Protein AF-A0A4P6D9J7-F1 (afdb_monomer_lite)

Foldseek 3Di:
DDDPVCCVPPVVPPDDDDCVVVVVVVVVVVVVVVVLVVVVVVVVVVVVVVVVVVVVVVVVVVVVVVVVVVVVVVVVVVVVVVVVVVVVVVVVVVVVVVVVVLVVLVVVVVVLCVLVVVLVVVVVCCVPPPDPVVCVVCVVVNVVSVVVSVPPDPPNPPSPPPDDDDDDDDDVVVVVVVVVVPDDDDDPCVCPPVCVVVVVVVVSVVVVVVVVVVVVVPDDDDDDDDDDDDDDDDDDDDDDDDDDDDDDPDDDDDDDDDDDDDDDDDDDDDDDDDDDDD

Organism: Rhodnius prolixus (NCBI:txid13249)

Sequence (278 aa):
MTCRDCQLAAHREHSYEFVDKVIDQTKMDIYDMYKFLTHHQMVLDQAQELISERKSKILMRKQSLIKEINIFSAALIEIINKRSQNLISRLEQMTSNKVQLFDTNSQALRKHLLPFNHTIQFVKNVLHSSSDPSIMFTKDHILSHMKRIHYQKSTIPNVVRNLQLKFTSGDITNLMKELQSFGLISLNDEDSEGTAIENAATNLGKALRMALTKQFSINNSSGTQSPGQAQSQPQRQTAAQQPQQQHHQQLLQQIPQEKGPPVPPAVQTQQSVPVTTV

Radius of gyration: 55.32 Å; chains: 1; bounding box: 128×58×147 Å

Structure (mmCIF, N/CA/C/O backbone):
data_AF-A0A4P6D9J7-F1
#
_entry.id   AF-A0A4P6D9J7-F1
#
loop_
_atom_site.group_PDB
_atom_site.id
_atom_site.type_symbol
_atom_site.label_atom_id
_atom_site.label_alt_id
_atom_site.label_comp_id
_atom_site.label_asym_id
_atom_site.label_entity_id
_atom_site.label_seq_id
_atom_site.pdbx_PDB_ins_code
_atom_site.Cartn_x
_atom_site.Cartn_y
_atom_site.Cartn_z
_atom_site.occupancy
_atom_site.B_iso_or_equiv
_atom_site.auth_seq_id
_atom_site.auth_comp_id
_atom_site.auth_asym_id
_atom_site.auth_atom_id
_atom_site.pdbx_PDB_model_num
ATOM 1 N N . MET A 1 1 ? -44.179 6.324 68.204 1.00 85.69 1 MET A N 1
ATOM 2 C CA . MET A 1 1 ? -43.935 5.985 69.624 1.00 85.69 1 MET A CA 1
ATOM 3 C C . MET A 1 1 ? -44.447 7.121 70.486 1.00 85.69 1 MET A C 1
ATOM 5 O O . MET A 1 1 ? -44.189 8.268 70.151 1.00 85.69 1 MET A O 1
ATOM 9 N N . THR A 1 2 ? -45.187 6.807 71.544 1.00 88.06 2 THR A N 1
ATOM 10 C CA . THR A 1 2 ? -45.896 7.754 72.419 1.00 88.06 2 THR A CA 1
ATOM 11 C C . THR A 1 2 ? -45.744 7.283 73.865 1.00 88.06 2 THR A C 1
ATOM 13 O O . THR A 1 2 ? -45.651 6.079 74.111 1.00 88.06 2 THR A O 1
ATOM 16 N N . CYS A 1 3 ? -45.684 8.203 74.833 1.00 89.62 3 CYS A N 1
ATOM 17 C CA . CYS A 1 3 ? -45.771 7.820 76.244 1.00 89.62 3 CYS A CA 1
ATOM 18 C C . CYS A 1 3 ? -47.233 7.535 76.635 1.00 89.62 3 CYS A C 1
ATOM 20 O O . CYS A 1 3 ? -48.166 7.879 75.901 1.00 89.62 3 CYS A O 1
ATOM 22 N N . ARG A 1 4 ? -47.433 6.934 77.815 1.00 89.12 4 ARG A N 1
ATOM 23 C CA . ARG A 1 4 ? -48.760 6.600 78.359 1.00 89.12 4 ARG A CA 1
ATOM 24 C C . ARG A 1 4 ? -49.714 7.798 78.363 1.00 89.12 4 ARG A C 1
ATOM 26 O O . ARG A 1 4 ? -50.860 7.663 77.944 1.00 89.12 4 ARG A O 1
ATOM 33 N N . ASP A 1 5 ? -49.230 8.961 78.786 1.00 92.19 5 ASP A N 1
ATOM 34 C CA . ASP A 1 5 ? -50.066 10.151 78.961 1.00 92.19 5 ASP A CA 1
ATOM 35 C C . ASP A 1 5 ? -50.471 10.758 77.606 1.00 92.19 5 ASP A C 1
ATOM 37 O O . ASP A 1 5 ? -51.638 11.096 77.402 1.00 92.19 5 ASP A O 1
ATOM 41 N N . CYS A 1 6 ? -49.560 10.769 76.622 1.00 90.19 6 CYS A N 1
ATOM 42 C CA . CYS A 1 6 ? -49.886 11.135 75.239 1.00 90.19 6 CYS A CA 1
ATOM 43 C C . CYS A 1 6 ? -50.923 10.190 74.613 1.00 90.19 6 CYS A C 1
ATOM 45 O O . CYS A 1 6 ? -51.788 10.648 73.865 1.00 90.19 6 CYS A O 1
ATOM 47 N N . GLN A 1 7 ? -50.868 8.889 74.922 1.00 86.06 7 GLN A N 1
ATOM 48 C CA . GLN A 1 7 ? -51.831 7.924 74.387 1.00 86.06 7 GLN A CA 1
ATOM 49 C C . GLN A 1 7 ? -53.251 8.177 74.913 1.00 86.06 7 GLN A C 1
ATOM 51 O O . GLN A 1 7 ? -54.212 8.090 74.152 1.00 86.06 7 GLN A O 1
ATOM 56 N N . LEU A 1 8 ? -53.383 8.539 76.193 1.00 87.31 8 LEU A N 1
ATOM 57 C CA . LEU A 1 8 ? -54.673 8.811 76.834 1.00 87.31 8 LEU A CA 1
ATOM 58 C C . LEU A 1 8 ? -55.263 10.181 76.458 1.00 87.31 8 LEU A C 1
ATOM 60 O O . LEU A 1 8 ? -56.486 10.317 76.426 1.00 87.31 8 LEU A O 1
ATOM 64 N N . ALA A 1 9 ? -54.417 11.176 76.168 1.00 89.38 9 ALA A N 1
ATOM 65 C CA . ALA A 1 9 ? -54.847 12.533 75.828 1.00 89.38 9 ALA A CA 1
ATOM 66 C C . ALA A 1 9 ? -55.088 12.749 74.322 1.00 89.38 9 ALA A C 1
ATOM 68 O O . ALA A 1 9 ? -56.148 13.237 73.941 1.00 89.38 9 ALA A O 1
ATOM 69 N N . ALA A 1 10 ? -54.118 12.399 73.468 1.00 85.44 10 ALA A N 1
ATOM 70 C CA . ALA A 1 10 ? -54.092 12.802 72.054 1.00 85.44 10 ALA A CA 1
ATOM 71 C C . ALA A 1 10 ? -54.346 11.656 71.057 1.00 85.44 10 ALA A C 1
ATOM 73 O O . ALA A 1 10 ? -54.605 11.907 69.882 1.00 85.44 10 ALA A O 1
ATOM 74 N N . HIS A 1 11 ? -54.271 10.398 71.502 1.00 87.69 11 HIS A N 1
ATOM 75 C CA . HIS A 1 11 ? -54.424 9.212 70.644 1.00 87.69 11 HIS A CA 1
ATOM 76 C C . HIS A 1 11 ? -55.460 8.221 71.185 1.00 87.69 11 HIS A C 1
ATOM 78 O O . HIS A 1 11 ? -55.379 7.019 70.935 1.00 87.69 11 HIS A O 1
ATOM 84 N N . ARG A 1 12 ? -56.448 8.736 71.925 1.00 83.38 12 ARG A N 1
ATOM 85 C CA . ARG A 1 12 ? -57.464 7.951 72.637 1.00 83.38 12 ARG A CA 1
ATOM 86 C C . ARG A 1 12 ? -58.322 7.069 71.720 1.00 83.38 12 ARG A C 1
ATOM 88 O O . ARG A 1 12 ? -58.803 6.033 72.164 1.00 83.38 12 ARG A O 1
ATOM 95 N N . GLU A 1 13 ? -58.497 7.479 70.467 1.00 85.69 13 GLU A N 1
ATOM 96 C CA . GLU A 1 13 ? -59.288 6.776 69.445 1.00 85.69 13 GLU A CA 1
ATOM 97 C C . GLU A 1 13 ? -58.415 6.007 68.433 1.00 85.69 13 GLU A C 1
ATOM 99 O O . GLU A 1 13 ? -58.935 5.384 67.512 1.00 85.69 13 GLU A O 1
ATOM 104 N N . HIS A 1 14 ? -57.086 6.021 68.590 1.00 88.69 14 HIS A N 1
ATOM 105 C CA . HIS A 1 14 ? -56.169 5.302 67.703 1.00 88.69 14 HIS A CA 1
ATOM 106 C C . HIS A 1 14 ? -55.860 3.897 68.234 1.00 88.69 14 HIS A C 1
ATOM 108 O O . HIS A 1 14 ? -55.627 3.702 69.429 1.00 88.69 14 HIS A O 1
ATOM 114 N N . SER A 1 15 ? -55.773 2.922 67.325 1.00 82.50 15 SER A N 1
ATOM 115 C CA . SER A 1 15 ? -55.304 1.566 67.625 1.00 82.50 15 SER A CA 1
ATOM 116 C C . SER A 1 15 ? -53.902 1.588 68.243 1.00 82.50 15 SER A C 1
ATOM 118 O O . SER A 1 15 ? -52.996 2.236 67.716 1.00 82.50 15 SER A O 1
ATOM 120 N N . TYR A 1 16 ? -53.719 0.857 69.344 1.00 86.44 16 TYR A N 1
ATOM 121 C CA . TYR A 1 16 ? -52.473 0.797 70.106 1.00 86.44 16 TYR A CA 1
ATOM 122 C C . TYR A 1 16 ? -51.970 -0.642 70.235 1.00 86.44 16 TYR A C 1
ATOM 124 O O . TYR A 1 16 ? -52.735 -1.542 70.582 1.00 86.44 16 TYR A O 1
ATOM 132 N N . GLU A 1 17 ? -50.664 -0.830 70.052 1.00 83.31 17 GLU A N 1
ATOM 133 C CA . GLU A 1 17 ? -49.966 -2.087 70.310 1.00 83.31 17 GLU A CA 1
ATOM 134 C C . GLU A 1 17 ? -48.719 -1.850 71.173 1.00 83.31 17 GLU A C 1
ATOM 136 O O . GLU A 1 17 ? -48.072 -0.802 71.106 1.00 83.31 17 GLU A O 1
ATOM 141 N N . PHE A 1 18 ? -48.378 -2.841 71.999 1.00 84.69 18 PHE A N 1
ATOM 142 C CA . PHE A 1 18 ? -47.167 -2.812 72.818 1.00 84.69 18 PHE A CA 1
ATOM 143 C C . PHE A 1 18 ? -45.920 -2.982 71.950 1.00 84.69 18 PHE A C 1
ATOM 145 O O . PHE A 1 18 ? -45.900 -3.829 71.058 1.00 84.69 18 PHE A O 1
ATOM 152 N N . VAL A 1 19 ? -44.859 -2.233 72.271 1.00 85.62 19 VAL A N 1
ATOM 153 C CA . VAL A 1 19 ? -43.589 -2.243 71.523 1.00 85.62 19 VAL A CA 1
ATOM 154 C C . VAL A 1 19 ? -43.072 -3.660 71.323 1.00 85.62 19 VAL A C 1
ATOM 156 O O . VAL A 1 19 ? -42.779 -4.028 70.195 1.00 85.62 19 VAL A O 1
ATOM 159 N N . ASP A 1 20 ? -4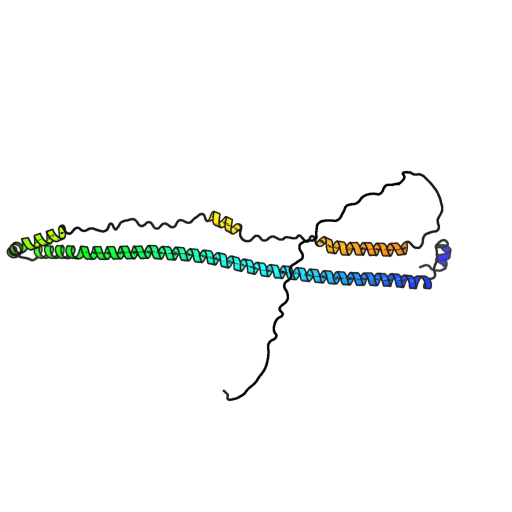3.064 -4.481 72.372 1.00 83.69 20 ASP A N 1
ATOM 160 C CA . ASP A 1 20 ? -42.537 -5.851 72.328 1.00 83.69 20 ASP A CA 1
ATOM 161 C C . ASP A 1 20 ? -43.291 -6.775 71.353 1.00 83.69 20 ASP A C 1
ATOM 163 O O . ASP A 1 20 ? -42.736 -7.771 70.905 1.00 83.69 20 ASP A O 1
ATOM 167 N N . LYS A 1 21 ? -44.535 -6.441 70.977 1.00 81.81 21 LYS A N 1
ATOM 168 C CA . LYS A 1 21 ? -45.303 -7.180 69.958 1.00 81.81 21 LYS A CA 1
ATOM 169 C C . LYS A 1 21 ? -45.010 -6.703 68.534 1.00 81.81 21 LYS A C 1
ATOM 171 O O . LYS A 1 21 ? -45.006 -7.508 67.611 1.00 81.81 21 LYS A O 1
ATOM 176 N N . VAL A 1 22 ? -44.750 -5.407 68.358 1.00 85.62 22 VAL A N 1
ATOM 177 C CA . VAL A 1 22 ? -44.510 -4.781 67.043 1.00 85.62 22 VAL A CA 1
ATOM 178 C C . VAL A 1 22 ? -43.032 -4.846 66.643 1.00 85.62 22 VAL A C 1
ATOM 180 O O . VAL A 1 22 ? -42.705 -4.883 65.457 1.00 85.62 22 VAL A O 1
ATOM 183 N N . ILE A 1 23 ? -42.121 -4.876 67.622 1.00 88.81 23 ILE A N 1
ATOM 184 C CA . ILE A 1 23 ? -40.674 -4.815 67.401 1.00 88.81 23 ILE A CA 1
ATOM 185 C C . ILE A 1 23 ? -40.175 -6.017 66.595 1.00 88.81 23 ILE A C 1
ATOM 187 O O . ILE A 1 23 ? -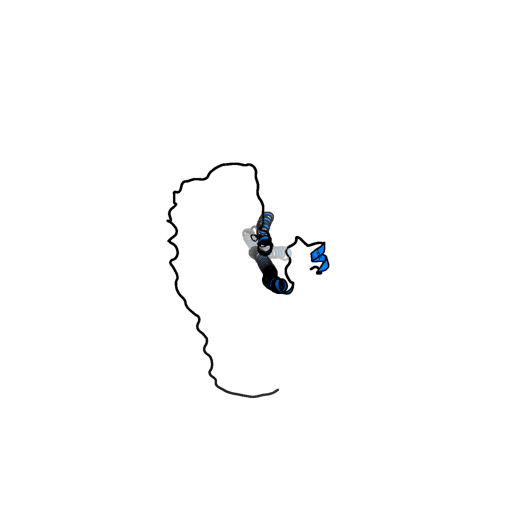39.342 -5.840 65.711 1.00 88.81 23 ILE A O 1
ATOM 191 N N . ASP A 1 24 ? -40.697 -7.218 66.846 1.00 88.62 24 ASP A N 1
ATOM 192 C CA . ASP A 1 24 ? -40.236 -8.428 66.163 1.00 88.62 24 ASP A CA 1
ATOM 193 C C . ASP A 1 24 ? -40.777 -8.524 64.733 1.00 88.62 24 ASP A C 1
ATOM 195 O O . ASP A 1 24 ? -40.010 -8.858 63.831 1.00 88.62 24 ASP A O 1
ATOM 199 N N . GLN A 1 25 ? -42.022 -8.101 64.484 1.00 87.62 25 GLN A N 1
ATOM 200 C CA . GLN A 1 25 ? -42.532 -7.933 63.118 1.00 87.62 25 GLN A CA 1
ATOM 201 C C . GLN A 1 25 ? -41.706 -6.889 62.349 1.00 87.62 25 GLN A C 1
ATOM 203 O O . GLN A 1 25 ? -41.207 -7.171 61.264 1.00 87.62 25 GLN A O 1
ATOM 208 N N . THR A 1 26 ? -41.451 -5.727 62.961 1.00 88.00 26 THR A N 1
ATOM 209 C CA . THR A 1 26 ? -40.660 -4.647 62.343 1.00 88.00 26 THR A CA 1
ATOM 210 C C . THR A 1 26 ? -39.226 -5.096 62.031 1.00 88.00 26 THR A C 1
ATOM 212 O O . THR A 1 26 ? -38.680 -4.747 60.986 1.00 88.00 26 THR A O 1
ATOM 215 N N . LYS A 1 27 ? -38.597 -5.900 62.904 1.00 91.94 27 LYS A N 1
ATOM 216 C CA . LYS A 1 27 ? -37.276 -6.503 62.642 1.00 91.94 27 LYS A CA 1
ATOM 217 C C . LYS A 1 27 ? -37.312 -7.458 61.448 1.00 91.94 27 LYS A C 1
ATOM 219 O O . LYS A 1 27 ? -36.366 -7.443 60.665 1.00 91.94 27 LYS A O 1
ATOM 224 N N . MET A 1 28 ? -38.362 -8.273 61.304 1.00 90.94 28 MET A N 1
ATOM 225 C CA . MET A 1 28 ? -38.517 -9.166 60.147 1.00 90.94 28 MET A CA 1
ATOM 226 C C . MET A 1 28 ? -38.691 -8.369 58.850 1.00 90.94 28 MET A C 1
ATOM 228 O O . MET A 1 28 ? -37.985 -8.641 57.883 1.00 90.94 28 MET A O 1
ATOM 232 N N . ASP A 1 29 ? -39.521 -7.323 58.859 1.00 89.50 29 ASP A N 1
ATOM 233 C CA . ASP A 1 29 ? -39.735 -6.450 57.696 1.00 89.50 29 ASP A CA 1
ATOM 234 C C . ASP A 1 29 ? -38.429 -5.754 57.258 1.00 89.50 29 ASP A C 1
ATOM 236 O O . ASP A 1 29 ? -38.086 -5.726 56.074 1.00 89.50 29 ASP A O 1
ATOM 240 N N . ILE A 1 30 ? -37.642 -5.255 58.222 1.00 92.00 30 ILE A N 1
ATOM 241 C CA . ILE A 1 30 ? -36.304 -4.689 57.974 1.00 92.00 30 ILE A CA 1
ATOM 242 C C . ILE A 1 30 ? -35.344 -5.753 57.422 1.00 92.00 30 ILE A C 1
ATOM 244 O O . ILE A 1 30 ? -34.559 -5.459 56.520 1.00 92.00 30 ILE A O 1
ATOM 248 N N . TYR A 1 31 ? -35.386 -6.982 57.942 1.00 93.25 31 TYR A N 1
ATOM 249 C CA . TYR A 1 31 ? -34.495 -8.066 57.525 1.00 93.25 31 TYR A CA 1
ATOM 250 C C . TYR A 1 31 ? -34.797 -8.574 56.109 1.00 93.25 31 TYR A C 1
ATOM 252 O O . TYR A 1 31 ? -33.871 -8.821 55.333 1.00 93.25 31 TYR A O 1
ATOM 260 N N . ASP A 1 32 ? -36.070 -8.673 55.729 1.00 89.75 32 ASP A N 1
ATOM 261 C CA . ASP A 1 32 ? -36.450 -9.023 54.362 1.00 89.75 32 ASP A CA 1
ATOM 262 C C . ASP A 1 32 ? -36.133 -7.882 53.386 1.00 89.75 32 ASP A C 1
ATOM 264 O O . ASP A 1 32 ? -35.557 -8.132 52.324 1.00 89.75 32 ASP A O 1
ATOM 268 N N . MET A 1 33 ? -36.367 -6.621 53.770 1.00 90.88 33 MET A N 1
ATOM 269 C CA . MET A 1 33 ? -35.932 -5.465 52.977 1.00 90.88 33 MET A CA 1
ATOM 270 C C . MET A 1 33 ? -34.405 -5.430 52.787 1.00 90.88 33 MET A C 1
ATOM 272 O O . MET A 1 33 ? -33.921 -5.149 51.689 1.00 90.88 33 MET A O 1
ATOM 276 N N . TYR A 1 34 ? -33.636 -5.779 53.823 1.00 91.81 34 TYR A N 1
ATOM 277 C CA . TYR A 1 34 ? -32.183 -5.930 53.744 1.00 91.81 34 TYR A CA 1
ATOM 278 C C . TYR A 1 34 ? -31.772 -7.009 52.729 1.00 91.81 34 TYR A C 1
ATOM 280 O O . TYR A 1 34 ? -30.952 -6.724 51.857 1.00 91.81 34 TYR A O 1
ATOM 288 N N . LYS A 1 35 ? -32.390 -8.203 52.750 1.00 92.88 35 LYS A N 1
ATOM 289 C CA . LYS A 1 35 ? -32.125 -9.255 51.744 1.00 92.88 35 LYS A CA 1
ATOM 290 C C . LYS A 1 35 ? -32.387 -8.775 50.316 1.00 92.88 35 LYS A C 1
ATOM 292 O O . LYS A 1 35 ? -31.577 -9.054 49.431 1.00 92.88 35 LYS A O 1
ATOM 297 N N . PHE A 1 36 ? -33.490 -8.056 50.081 1.00 88.75 36 PHE A N 1
ATOM 298 C CA . PHE A 1 36 ? -33.784 -7.498 48.758 1.00 88.75 36 PHE A CA 1
ATOM 299 C C . PHE A 1 36 ? -32.698 -6.512 48.311 1.00 88.75 36 PHE A C 1
ATOM 301 O O . PHE A 1 36 ? -32.231 -6.606 47.176 1.00 88.75 36 PHE A O 1
ATOM 308 N N . LEU A 1 37 ? -32.243 -5.618 49.196 1.00 90.25 37 LEU A N 1
ATOM 309 C CA . LEU A 1 37 ? -31.158 -4.676 48.899 1.00 90.25 37 LEU A CA 1
ATOM 310 C C . LEU A 1 37 ? -29.824 -5.385 48.605 1.00 90.25 37 LEU A C 1
ATOM 312 O O . LEU A 1 37 ? -29.147 -5.018 47.647 1.00 90.25 37 LEU A O 1
ATOM 316 N N . THR A 1 38 ? -29.467 -6.433 49.355 1.00 91.94 38 THR A N 1
ATOM 317 C CA . THR A 1 38 ? -28.258 -7.232 49.086 1.00 91.94 38 THR A CA 1
ATOM 318 C C . THR A 1 38 ? -28.335 -7.959 47.739 1.00 91.94 38 THR A C 1
ATOM 320 O O . THR A 1 38 ? -27.354 -7.986 46.998 1.00 91.94 38 THR A O 1
ATOM 323 N N . HIS A 1 39 ? -29.499 -8.504 47.371 1.00 88.56 39 HIS A N 1
ATOM 324 C CA . HIS A 1 39 ? -29.685 -9.121 46.055 1.00 88.56 39 HIS A CA 1
ATOM 325 C C . HIS A 1 39 ? -29.590 -8.092 44.915 1.00 88.56 39 HIS A C 1
ATOM 327 O O . HIS A 1 39 ? -28.917 -8.339 43.916 1.00 88.56 39 HIS A O 1
ATOM 333 N N . HIS A 1 40 ? -30.195 -6.912 45.089 1.00 86.25 40 HIS A N 1
ATOM 334 C CA . HIS A 1 40 ? -30.054 -5.782 44.166 1.00 86.25 40 HIS A CA 1
ATOM 335 C C . HIS A 1 40 ? -28.590 -5.383 43.951 1.00 86.25 40 HIS A C 1
ATOM 337 O O . HIS A 1 40 ? -28.177 -5.196 42.809 1.00 86.25 40 HIS A O 1
ATOM 343 N N . GLN A 1 41 ? -27.813 -5.266 45.033 1.00 89.44 41 GLN A N 1
ATOM 344 C CA . GLN A 1 41 ? -26.390 -4.941 44.965 1.00 89.44 41 GLN A CA 1
ATOM 345 C C . GLN A 1 41 ? -25.635 -5.967 44.109 1.00 89.44 41 GLN A C 1
ATOM 347 O O . GLN A 1 41 ? -24.959 -5.583 43.162 1.00 89.44 41 GLN A O 1
ATOM 352 N N . MET A 1 42 ? -25.837 -7.265 44.363 1.00 91.19 42 MET A N 1
ATOM 353 C CA . MET A 1 42 ? -25.196 -8.341 43.599 1.00 91.19 42 MET A CA 1
ATOM 354 C C . MET A 1 42 ? -25.503 -8.275 42.091 1.00 91.19 42 MET A C 1
ATOM 356 O O . MET A 1 42 ? -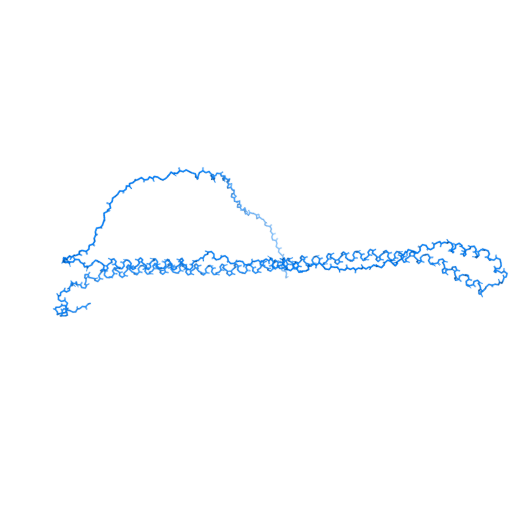24.611 -8.491 41.272 1.00 91.19 42 MET A O 1
ATOM 360 N N . VAL A 1 43 ? -26.745 -7.956 41.707 1.00 87.25 43 VAL A N 1
ATOM 361 C CA . VAL A 1 43 ? -27.133 -7.807 40.290 1.00 87.25 43 VAL A CA 1
ATOM 362 C C . VAL A 1 43 ? -26.490 -6.567 39.655 1.00 87.25 43 VAL A C 1
ATOM 364 O O . VAL A 1 43 ? -26.090 -6.612 38.491 1.00 87.25 43 VAL A O 1
ATOM 367 N N . LEU A 1 44 ? -26.356 -5.466 40.401 1.00 87.25 44 LEU A N 1
ATOM 368 C CA . LEU A 1 44 ? -25.684 -4.252 39.925 1.00 87.25 44 LEU A CA 1
ATOM 369 C C . LEU A 1 44 ? -24.171 -4.458 39.762 1.00 87.25 44 LEU A C 1
ATOM 371 O O . LEU A 1 44 ? -23.621 -4.033 38.747 1.00 87.25 44 LEU A O 1
ATOM 375 N N . ASP A 1 45 ? -23.525 -5.162 40.693 1.00 89.06 45 ASP A N 1
ATOM 376 C CA . ASP A 1 45 ? -22.103 -5.516 40.609 1.00 89.06 45 ASP A CA 1
ATOM 377 C C . ASP A 1 45 ? -21.833 -6.397 39.367 1.00 89.06 45 ASP A C 1
ATOM 379 O O . ASP A 1 45 ? -20.920 -6.119 38.586 1.00 89.06 45 ASP A O 1
ATOM 383 N N . GLN A 1 46 ? -22.691 -7.393 39.103 1.00 87.31 46 GLN A N 1
ATOM 384 C CA . GLN A 1 46 ? -22.631 -8.215 37.882 1.00 87.31 46 GLN A CA 1
ATOM 385 C C . GLN A 1 46 ? -22.853 -7.395 36.600 1.00 87.31 46 GLN A C 1
ATOM 387 O O . GLN A 1 46 ? -22.144 -7.578 35.609 1.00 87.31 46 GLN A O 1
ATOM 392 N N . ALA A 1 47 ? -23.807 -6.459 36.600 1.00 85.12 47 ALA A N 1
ATOM 393 C CA . ALA A 1 47 ? -24.025 -5.567 35.461 1.00 85.12 47 ALA A CA 1
ATOM 394 C C . ALA A 1 47 ? -22.810 -4.653 35.208 1.00 85.12 47 ALA A C 1
ATOM 396 O O . ALA A 1 47 ? -22.440 -4.418 34.055 1.00 85.12 47 ALA A O 1
ATOM 397 N N . GLN A 1 48 ? -22.148 -4.175 36.267 1.00 88.38 48 GLN A N 1
ATOM 398 C CA . GLN A 1 48 ? -20.928 -3.374 36.167 1.00 88.38 48 GLN A CA 1
ATOM 399 C C . GLN A 1 48 ? -19.757 -4.178 35.578 1.00 88.38 48 GLN A C 1
ATOM 401 O O . GLN A 1 48 ? -19.021 -3.654 34.734 1.00 88.38 48 GLN A O 1
ATOM 406 N N . GLU A 1 49 ? -19.606 -5.449 35.961 1.00 91.06 49 GLU A N 1
ATOM 407 C CA . GLU A 1 49 ? -18.619 -6.362 35.374 1.00 91.06 49 GLU A CA 1
ATOM 408 C C . GLU A 1 49 ? -18.867 -6.567 33.869 1.00 91.06 49 GLU A C 1
ATOM 410 O O . GLU A 1 49 ? -17.957 -6.355 33.062 1.00 91.06 49 GLU A O 1
ATOM 415 N N . LEU A 1 50 ? -20.111 -6.857 33.466 1.00 89.94 50 LEU A N 1
ATOM 416 C CA . LEU A 1 50 ? -20.496 -7.020 32.055 1.00 89.94 50 LEU A CA 1
ATOM 417 C C . LEU A 1 50 ? -20.248 -5.752 31.217 1.00 89.94 50 LEU A C 1
ATOM 419 O O . LEU A 1 50 ? -19.771 -5.841 30.083 1.00 89.94 50 LEU A O 1
ATOM 423 N N . ILE A 1 51 ? -20.516 -4.561 31.764 1.00 90.19 51 ILE A N 1
ATOM 424 C CA . ILE A 1 51 ? -20.202 -3.281 31.103 1.00 90.19 51 ILE A CA 1
ATOM 425 C C . ILE A 1 51 ? -18.685 -3.121 30.917 1.00 90.19 51 ILE A C 1
ATOM 427 O O . ILE A 1 51 ? -18.231 -2.700 29.848 1.00 90.19 51 ILE A O 1
ATOM 431 N N . SER A 1 52 ? -17.888 -3.477 31.929 1.00 92.38 52 SER A N 1
ATOM 432 C CA . SER A 1 52 ? -16.422 -3.438 31.859 1.00 92.38 52 SER A CA 1
ATOM 433 C C . SER A 1 52 ? -15.879 -4.406 30.798 1.00 92.38 52 SER A C 1
ATOM 435 O O . SER A 1 52 ? -15.041 -4.030 29.971 1.00 92.38 52 SER A O 1
ATOM 437 N N . GLU A 1 53 ? -16.416 -5.628 30.747 1.00 93.00 53 GLU A N 1
ATOM 438 C CA . GLU A 1 53 ? -16.047 -6.644 29.762 1.00 93.00 53 GLU A CA 1
ATOM 439 C C . GLU A 1 53 ? -16.399 -6.202 28.330 1.00 93.00 53 GLU A C 1
ATOM 441 O O . GLU A 1 53 ? -15.550 -6.253 27.435 1.00 93.00 53 GLU A O 1
ATOM 446 N N . ARG A 1 54 ? -17.615 -5.681 28.106 1.00 91.81 54 ARG A N 1
ATOM 447 C CA . ARG A 1 54 ? -18.043 -5.111 26.814 1.00 91.81 54 ARG A CA 1
ATOM 448 C C . ARG A 1 54 ? -17.149 -3.954 26.375 1.00 91.81 54 ARG A C 1
ATOM 450 O O . ARG A 1 54 ? -16.692 -3.933 25.232 1.00 91.81 54 ARG A O 1
ATOM 457 N N . LYS A 1 55 ? -16.817 -3.033 27.285 1.00 92.50 55 LYS A N 1
ATOM 458 C CA . LYS A 1 55 ? -15.877 -1.932 27.020 1.00 92.50 55 LYS A CA 1
ATOM 459 C C . LYS A 1 55 ? -14.498 -2.453 26.601 1.00 92.50 55 LYS A C 1
ATOM 461 O O . LYS A 1 55 ? -13.919 -1.935 25.646 1.00 92.50 55 LYS A O 1
ATOM 466 N N . SER A 1 56 ? -13.991 -3.491 27.268 1.00 94.62 56 SER A N 1
ATOM 467 C CA . SER A 1 56 ? -12.731 -4.149 26.898 1.00 94.62 56 SER A CA 1
ATOM 468 C C . SER A 1 56 ? -12.807 -4.773 25.497 1.00 94.62 56 SER A C 1
ATOM 470 O O . SER A 1 56 ? -11.971 -4.471 24.642 1.00 94.62 56 SER A O 1
ATOM 472 N N . LYS A 1 57 ? -13.867 -5.542 25.204 1.00 92.50 57 LYS A N 1
ATOM 473 C CA . LYS A 1 57 ? -14.131 -6.141 23.880 1.00 92.50 57 LYS A CA 1
ATOM 474 C C . LYS A 1 57 ? -14.160 -5.090 22.761 1.00 92.50 57 LYS A C 1
ATOM 476 O O . LYS A 1 57 ? -13.519 -5.291 21.730 1.00 92.50 57 LYS A O 1
ATOM 481 N N . ILE A 1 58 ? -14.818 -3.946 22.974 1.00 92.62 58 ILE A N 1
ATOM 482 C CA . ILE A 1 58 ? -14.854 -2.825 22.014 1.00 92.62 58 ILE A CA 1
ATOM 483 C C . ILE A 1 58 ? -13.445 -2.262 21.764 1.00 92.62 58 ILE A C 1
ATOM 485 O O . ILE A 1 58 ? -13.055 -2.057 20.611 1.00 92.62 58 ILE A O 1
ATOM 489 N N . LEU A 1 59 ? -12.646 -2.048 22.816 1.00 94.75 59 LEU A N 1
ATOM 490 C CA . LEU A 1 59 ? -11.272 -1.547 22.684 1.00 94.75 59 LEU A CA 1
ATOM 491 C C . LEU A 1 59 ? -10.355 -2.545 21.956 1.00 94.75 59 LEU A C 1
ATOM 493 O O . LEU A 1 59 ? -9.581 -2.138 21.085 1.00 94.75 59 LEU A O 1
ATOM 497 N N . MET A 1 60 ? -10.482 -3.844 22.239 1.00 94.62 60 MET A N 1
ATOM 498 C CA . MET A 1 60 ? -9.750 -4.895 21.523 1.00 94.62 60 MET A CA 1
ATOM 499 C C . MET A 1 60 ? -10.174 -4.981 20.050 1.00 94.62 60 MET A C 1
ATOM 501 O O . MET A 1 60 ? -9.309 -5.016 19.170 1.00 94.62 60 MET A O 1
ATOM 505 N N . ARG A 1 61 ? -11.483 -4.931 19.743 1.00 94.00 61 ARG A N 1
ATOM 506 C CA . ARG A 1 61 ? -11.974 -4.930 18.352 1.00 94.00 61 ARG A CA 1
ATOM 507 C C . ARG A 1 61 ? -11.492 -3.697 17.592 1.00 94.00 61 ARG A C 1
ATOM 509 O O . ARG A 1 61 ? -11.036 -3.850 16.463 1.00 94.00 61 ARG A O 1
ATOM 516 N N . LYS A 1 62 ? -11.493 -2.511 18.214 1.00 93.25 62 LYS A N 1
ATOM 517 C CA . LYS A 1 62 ? -10.897 -1.286 17.649 1.00 93.25 62 LYS A CA 1
ATOM 518 C C . LYS A 1 62 ? -9.421 -1.488 17.296 1.00 93.25 62 LYS A C 1
ATOM 520 O O . LYS A 1 62 ? -9.005 -1.121 16.201 1.00 93.25 62 LYS A O 1
ATOM 525 N N . GLN A 1 63 ? -8.626 -2.078 18.190 1.00 95.81 63 GLN A N 1
ATOM 526 C CA . GLN A 1 63 ? -7.208 -2.327 17.914 1.00 95.81 63 GLN A CA 1
ATOM 527 C C . GLN A 1 63 ? -7.007 -3.359 16.787 1.00 95.81 63 GLN A C 1
ATOM 529 O O . GLN A 1 63 ? -6.079 -3.211 15.994 1.00 95.81 63 GLN A O 1
ATOM 534 N N . SER A 1 64 ? -7.879 -4.368 16.682 1.00 95.00 64 SER A N 1
ATOM 535 C CA . SER A 1 64 ? -7.891 -5.321 15.561 1.00 95.00 64 SER A CA 1
ATOM 536 C C . SER A 1 64 ? -8.222 -4.628 14.235 1.00 95.00 64 SER A C 1
ATOM 538 O O . SER A 1 64 ? -7.442 -4.725 13.292 1.00 95.00 64 SER A O 1
ATOM 540 N N . LEU A 1 65 ? -9.293 -3.826 14.194 1.00 95.19 65 LEU A N 1
ATOM 541 C CA . LEU A 1 65 ? -9.694 -3.046 13.017 1.00 95.19 65 LEU A CA 1
ATOM 542 C C . LEU A 1 65 ? -8.573 -2.126 12.518 1.00 95.19 65 LEU A C 1
ATOM 544 O O . LEU A 1 65 ? -8.324 -2.059 11.320 1.00 95.19 65 LEU A O 1
ATOM 548 N N . ILE A 1 66 ? -7.839 -1.465 13.419 1.00 94.81 66 ILE A N 1
ATOM 549 C CA . ILE A 1 66 ? -6.679 -0.640 13.043 1.00 94.81 66 ILE A CA 1
ATOM 550 C C . ILE A 1 66 ? -5.589 -1.488 12.360 1.00 94.81 66 ILE A C 1
ATOM 552 O O . ILE A 1 66 ? -4.993 -1.045 11.380 1.00 94.81 66 ILE A O 1
ATOM 556 N N . LYS A 1 67 ? -5.332 -2.717 12.832 1.00 95.88 67 LYS A N 1
ATOM 557 C CA . LYS A 1 67 ? -4.380 -3.638 12.182 1.00 95.88 67 LYS A CA 1
ATOM 558 C C . LYS A 1 67 ? -4.891 -4.106 10.816 1.00 95.88 67 LYS A C 1
ATOM 560 O O . LYS A 1 67 ? -4.126 -4.070 9.859 1.00 95.88 67 LYS A O 1
ATOM 565 N N . GLU A 1 68 ? -6.165 -4.485 10.717 1.00 93.62 68 GLU A N 1
ATOM 566 C CA . GLU A 1 68 ? -6.833 -4.881 9.466 1.00 93.62 68 GLU A CA 1
ATOM 567 C C . GLU A 1 68 ? -6.742 -3.764 8.406 1.00 93.62 68 GLU A C 1
ATOM 569 O O . GLU A 1 68 ? -6.299 -4.014 7.286 1.00 93.62 68 GLU A O 1
ATOM 574 N N . ILE A 1 69 ? -7.050 -2.516 8.780 1.00 93.06 69 ILE A N 1
ATOM 575 C CA . ILE A 1 69 ? -6.949 -1.331 7.909 1.00 93.06 69 ILE A CA 1
ATOM 576 C C . ILE A 1 69 ? -5.499 -1.077 7.468 1.00 93.06 69 ILE A C 1
ATOM 578 O O . ILE A 1 69 ? -5.253 -0.795 6.295 1.00 93.06 69 ILE A O 1
ATOM 582 N N . ASN A 1 70 ? -4.522 -1.208 8.371 1.00 94.94 70 ASN A N 1
ATOM 583 C CA . ASN A 1 70 ? -3.108 -1.022 8.030 1.00 94.94 70 ASN A CA 1
ATOM 584 C C . ASN A 1 70 ? -2.593 -2.097 7.055 1.00 94.94 70 ASN A C 1
ATOM 586 O O . ASN A 1 70 ? -1.871 -1.766 6.116 1.00 94.94 70 ASN A O 1
ATOM 590 N N . ILE A 1 71 ? -2.989 -3.362 7.238 1.00 94.81 71 ILE A N 1
ATOM 591 C CA . ILE A 1 71 ? -2.652 -4.461 6.316 1.00 94.81 71 ILE A CA 1
ATOM 592 C C . ILE A 1 71 ? -3.296 -4.221 4.944 1.00 94.81 71 ILE A C 1
ATOM 594 O O . ILE A 1 71 ? -2.626 -4.347 3.920 1.00 94.81 71 ILE A O 1
ATOM 598 N N . PHE A 1 72 ? -4.568 -3.813 4.916 1.00 91.56 72 PHE A N 1
ATOM 599 C CA . PHE A 1 72 ? -5.277 -3.470 3.683 1.00 91.56 72 PHE A CA 1
ATOM 600 C C . PHE A 1 72 ? -4.599 -2.314 2.924 1.00 91.56 72 PHE A C 1
ATOM 602 O O . PHE A 1 72 ? -4.348 -2.421 1.724 1.00 91.56 72 PHE A O 1
ATOM 609 N N . SER A 1 73 ? -4.220 -1.246 3.632 1.00 91.88 73 SER A N 1
ATOM 610 C CA . SER A 1 73 ? -3.479 -0.109 3.071 1.00 91.88 73 SER A CA 1
ATOM 611 C C . SER A 1 73 ? -2.125 -0.533 2.482 1.00 91.88 73 SER A C 1
ATOM 613 O O . SER A 1 73 ? -1.802 -0.182 1.345 1.00 91.88 73 SER A O 1
ATOM 615 N N . ALA A 1 74 ? -1.360 -1.363 3.201 1.00 93.88 74 ALA A N 1
ATOM 616 C CA . ALA A 1 74 ? -0.089 -1.896 2.712 1.00 93.88 74 ALA A CA 1
ATOM 617 C C . ALA A 1 74 ? -0.260 -2.734 1.429 1.00 93.88 74 ALA A C 1
ATOM 619 O O . ALA A 1 74 ? 0.511 -2.565 0.484 1.00 93.88 74 ALA A O 1
ATOM 620 N N . ALA A 1 75 ? -1.301 -3.572 1.356 1.00 92.56 75 ALA A N 1
ATOM 621 C CA . ALA A 1 75 ? -1.608 -4.369 0.168 1.00 92.56 75 ALA A CA 1
ATOM 622 C C . ALA A 1 75 ? -1.984 -3.499 -1.049 1.00 92.56 75 ALA A C 1
ATOM 624 O O . ALA A 1 75 ? -1.512 -3.756 -2.159 1.00 92.56 75 ALA A O 1
ATOM 625 N N . LEU A 1 76 ? -2.773 -2.432 -0.860 1.00 91.19 76 LEU A N 1
ATOM 626 C CA . LEU A 1 76 ? -3.072 -1.466 -1.928 1.00 91.19 76 LEU A CA 1
ATOM 627 C C . LEU A 1 76 ? -1.795 -0.798 -2.463 1.00 91.19 76 LEU A C 1
ATOM 629 O O . LEU A 1 76 ? -1.601 -0.709 -3.679 1.00 91.19 76 LEU A O 1
ATOM 633 N N . ILE A 1 77 ? -0.901 -0.371 -1.566 1.00 92.69 77 ILE A N 1
ATOM 634 C CA . ILE A 1 77 ? 0.391 0.233 -1.925 1.00 92.69 77 ILE A CA 1
ATOM 635 C C . ILE A 1 77 ? 1.264 -0.766 -2.701 1.00 92.69 77 ILE A C 1
ATOM 637 O O . ILE A 1 77 ? 1.860 -0.396 -3.716 1.00 92.69 77 ILE A O 1
ATOM 641 N N . GLU A 1 78 ? 1.317 -2.035 -2.285 1.00 94.88 78 GLU A N 1
ATOM 642 C CA . GLU A 1 78 ? 2.065 -3.081 -2.993 1.00 94.88 78 GLU A CA 1
ATOM 643 C C . GLU A 1 78 ? 1.547 -3.285 -4.426 1.00 94.88 78 GLU A C 1
ATOM 645 O O . GLU A 1 78 ? 2.340 -3.310 -5.370 1.00 94.88 78 GLU A O 1
ATOM 650 N N . ILE A 1 79 ? 0.225 -3.363 -4.615 1.00 91.19 79 ILE A N 1
ATOM 651 C CA . ILE A 1 79 ? -0.403 -3.531 -5.937 1.00 91.19 79 ILE A CA 1
ATOM 652 C C . ILE A 1 79 ? -0.046 -2.358 -6.865 1.00 91.19 79 ILE A C 1
ATOM 654 O O . ILE A 1 79 ? 0.344 -2.575 -8.019 1.00 91.19 79 ILE A O 1
ATOM 658 N N . ILE A 1 80 ? -0.116 -1.120 -6.362 1.00 91.56 80 ILE A N 1
ATOM 659 C CA . ILE A 1 80 ? 0.248 0.091 -7.114 1.00 91.56 80 ILE A CA 1
ATOM 660 C C . ILE A 1 80 ? 1.741 0.077 -7.479 1.00 91.56 80 ILE A C 1
ATOM 662 O O . ILE A 1 80 ? 2.096 0.281 -8.645 1.00 91.56 80 ILE A O 1
ATOM 666 N N . ASN A 1 81 ? 2.619 -0.237 -6.524 1.00 95.19 81 ASN A N 1
ATOM 667 C CA . ASN A 1 81 ? 4.064 -0.316 -6.749 1.00 95.19 81 ASN A CA 1
ATOM 668 C C . ASN A 1 81 ? 4.426 -1.401 -7.772 1.00 95.19 81 ASN A C 1
ATOM 670 O O . ASN A 1 81 ? 5.190 -1.146 -8.705 1.00 95.19 81 ASN A O 1
ATOM 674 N N . LYS A 1 82 ? 3.821 -2.589 -7.669 1.00 95.12 82 LYS A N 1
ATOM 675 C CA . LYS A 1 82 ? 3.997 -3.695 -8.621 1.00 95.12 82 LYS A CA 1
ATOM 676 C C . LYS A 1 82 ? 3.543 -3.309 -10.029 1.00 95.12 82 LYS A C 1
ATOM 678 O O . LYS A 1 82 ? 4.215 -3.647 -11.006 1.00 95.12 82 LYS A O 1
ATOM 683 N N . ARG A 1 83 ? 2.442 -2.557 -10.153 1.00 93.25 83 ARG A N 1
ATOM 684 C CA . ARG A 1 83 ? 1.984 -2.024 -11.444 1.00 93.25 83 ARG A CA 1
ATOM 685 C C . ARG A 1 83 ? 2.958 -0.991 -12.015 1.00 93.25 83 ARG A C 1
ATOM 687 O O . ARG A 1 83 ? 3.250 -1.061 -13.208 1.00 93.25 83 ARG A O 1
ATOM 694 N N . SER A 1 84 ? 3.482 -0.090 -11.185 1.00 92.81 84 SER A N 1
ATOM 695 C CA . SER A 1 84 ? 4.493 0.900 -11.579 1.00 92.81 84 SER A CA 1
ATOM 696 C C . SER A 1 84 ? 5.762 0.226 -12.122 1.00 92.81 84 SER A C 1
ATOM 698 O O . SER A 1 84 ? 6.149 0.461 -13.267 1.00 92.81 84 SER A O 1
ATOM 700 N N . GLN A 1 85 ? 6.331 -0.723 -11.370 1.00 95.44 85 GLN A N 1
ATOM 701 C CA . GLN A 1 85 ? 7.519 -1.480 -11.783 1.00 95.44 85 GLN A CA 1
ATOM 702 C C . GLN A 1 85 ? 7.296 -2.268 -13.085 1.00 95.44 85 GLN A C 1
ATOM 704 O O . GLN A 1 85 ? 8.161 -2.296 -13.958 1.00 95.44 85 GLN A O 1
ATOM 709 N N . ASN A 1 86 ? 6.109 -2.854 -13.276 1.00 95.06 86 ASN A N 1
ATOM 710 C CA . ASN A 1 86 ? 5.767 -3.545 -14.520 1.00 95.06 86 ASN A CA 1
ATOM 711 C C . ASN A 1 86 ? 5.701 -2.603 -15.740 1.00 95.06 86 ASN A C 1
ATOM 713 O O . ASN A 1 86 ? 6.089 -3.001 -16.839 1.00 95.06 86 ASN A O 1
ATOM 717 N N . LEU A 1 87 ? 5.234 -1.361 -15.563 1.00 93.19 87 LEU A N 1
ATOM 718 C CA . LEU A 1 87 ? 5.225 -0.352 -16.628 1.00 93.19 87 LEU A CA 1
ATOM 719 C C . LEU A 1 87 ? 6.647 0.100 -16.992 1.00 93.19 87 LEU A C 1
ATOM 721 O O . LEU A 1 87 ? 6.953 0.196 -18.181 1.00 93.19 87 LEU A O 1
ATOM 725 N N . ILE A 1 88 ? 7.510 0.313 -15.993 1.00 93.62 88 ILE A N 1
ATOM 726 C CA . ILE A 1 88 ? 8.924 0.676 -16.187 1.00 93.62 88 ILE A CA 1
ATOM 727 C C . ILE A 1 88 ? 9.659 -0.445 -16.929 1.00 93.62 88 ILE A C 1
ATOM 729 O O . ILE A 1 88 ? 10.179 -0.212 -18.017 1.00 93.62 88 ILE A O 1
ATOM 733 N N . SER A 1 89 ? 9.593 -1.682 -16.430 1.00 95.06 89 SER A N 1
ATOM 734 C CA . SER A 1 89 ? 10.242 -2.843 -17.056 1.00 95.06 89 SER A CA 1
ATOM 735 C C . SER A 1 89 ? 9.788 -3.066 -18.509 1.00 95.06 89 SER A C 1
ATOM 737 O O . SER A 1 89 ? 10.596 -3.361 -19.393 1.00 95.06 89 SER A O 1
ATOM 739 N N . ARG A 1 90 ? 8.498 -2.844 -18.810 1.00 91.88 90 ARG A N 1
ATOM 740 C CA . ARG A 1 90 ? 7.983 -2.914 -20.187 1.00 91.88 90 ARG A CA 1
ATOM 741 C C . ARG A 1 90 ? 8.523 -1.787 -21.075 1.00 91.88 90 ARG A C 1
ATOM 743 O O . ARG A 1 90 ? 8.812 -2.035 -22.247 1.00 91.88 90 ARG A O 1
ATOM 750 N N . LEU A 1 91 ? 8.662 -0.570 -20.547 1.00 92.44 91 LEU A N 1
ATOM 751 C CA . LEU A 1 91 ? 9.267 0.556 -21.263 1.00 92.44 91 LEU A CA 1
ATOM 752 C C . LEU A 1 91 ? 10.754 0.302 -21.545 1.00 92.44 91 LEU A C 1
ATOM 754 O O . LEU A 1 91 ? 11.202 0.526 -22.670 1.00 92.44 91 LEU A O 1
ATOM 758 N N . GLU A 1 92 ? 11.500 -0.213 -20.568 1.00 92.94 92 GLU A N 1
ATOM 759 C CA . GLU A 1 92 ? 12.906 -0.604 -20.713 1.00 92.94 92 GLU A CA 1
ATOM 760 C C . GLU A 1 92 ? 13.076 -1.684 -21.784 1.00 92.94 92 GLU A C 1
ATOM 762 O O . GLU A 1 92 ? 13.884 -1.516 -22.695 1.00 92.94 92 GLU A O 1
ATOM 767 N N . GLN A 1 93 ? 12.258 -2.743 -21.755 1.00 91.12 93 GLN A N 1
ATOM 768 C CA . GLN A 1 93 ? 12.273 -3.797 -22.773 1.00 91.12 93 GLN A CA 1
ATOM 769 C C . GLN A 1 93 ? 11.985 -3.239 -24.177 1.00 91.12 93 GLN A C 1
ATOM 771 O O . GLN A 1 93 ? 12.705 -3.536 -25.134 1.00 91.12 93 GLN A O 1
ATOM 776 N N . MET A 1 94 ? 10.947 -2.406 -24.318 1.00 88.19 94 MET A N 1
ATOM 777 C CA . MET A 1 94 ? 10.604 -1.779 -25.598 1.00 88.19 94 MET A CA 1
ATOM 778 C C . MET A 1 94 ? 11.707 -0.842 -26.099 1.00 88.19 94 MET A C 1
ATOM 780 O O . MET A 1 94 ? 11.967 -0.809 -27.301 1.00 88.19 94 MET A O 1
ATOM 784 N N . THR A 1 95 ? 12.366 -0.111 -25.199 1.00 88.44 95 THR A N 1
ATOM 785 C CA . THR A 1 95 ? 13.435 0.836 -25.539 1.00 88.44 95 THR A CA 1
ATOM 786 C C . THR A 1 95 ? 14.724 0.103 -25.902 1.00 88.44 95 THR A C 1
ATOM 788 O O . THR A 1 95 ? 15.277 0.363 -26.965 1.00 88.44 95 THR A O 1
ATOM 791 N N . SER A 1 96 ? 15.150 -0.877 -25.101 1.00 89.50 96 SER A N 1
ATOM 792 C CA . SER A 1 96 ? 16.343 -1.702 -25.339 1.00 89.50 96 SER A CA 1
ATOM 793 C C . SER A 1 96 ? 16.291 -2.400 -26.703 1.00 89.50 96 SER A C 1
ATOM 795 O O . SER A 1 96 ? 17.205 -2.249 -27.514 1.00 89.50 96 SER A O 1
ATOM 797 N N . ASN A 1 97 ? 15.158 -3.029 -27.039 1.00 87.12 97 ASN A N 1
ATOM 798 C CA . ASN A 1 97 ? 14.941 -3.645 -28.354 1.00 87.12 97 ASN A CA 1
ATOM 799 C C . ASN A 1 97 ? 15.056 -2.641 -29.521 1.00 87.12 97 ASN A C 1
ATOM 801 O O . ASN A 1 97 ? 15.434 -3.014 -30.632 1.00 87.12 97 ASN A O 1
ATOM 805 N N . LYS A 1 98 ? 14.707 -1.363 -29.305 1.00 85.94 98 LYS A N 1
ATOM 806 C CA . LYS A 1 98 ? 14.851 -0.309 -30.323 1.00 85.94 98 LYS A CA 1
ATOM 807 C C . LYS A 1 98 ? 16.277 0.223 -30.399 1.00 85.94 98 LYS A C 1
ATOM 809 O O . LYS A 1 98 ? 16.762 0.400 -31.511 1.00 85.94 98 LYS A O 1
ATOM 814 N N . VAL A 1 99 ? 16.954 0.410 -29.267 1.00 87.12 99 VAL A N 1
ATOM 815 C CA . VAL A 1 99 ? 18.374 0.797 -29.210 1.00 87.12 99 VAL A CA 1
ATOM 816 C C . VAL A 1 99 ? 19.234 -0.243 -29.934 1.00 87.12 99 VAL A C 1
ATOM 818 O O . VAL A 1 99 ? 19.915 0.113 -30.888 1.00 87.12 99 VAL A O 1
ATOM 821 N N . GLN A 1 100 ? 19.081 -1.535 -29.624 1.00 88.06 100 GLN A N 1
ATOM 822 C CA . GLN A 1 100 ? 19.801 -2.621 -30.311 1.00 88.06 100 GLN A CA 1
ATOM 823 C C . GLN A 1 100 ? 19.553 -2.649 -31.831 1.00 88.06 100 GLN A C 1
ATOM 825 O O . GLN A 1 100 ? 20.466 -2.919 -32.617 1.00 88.06 100 GLN A O 1
ATOM 830 N N . LEU A 1 101 ? 18.328 -2.340 -32.274 1.00 85.50 101 LEU A N 1
ATOM 831 C CA . LEU A 1 101 ? 18.006 -2.210 -33.697 1.00 85.50 101 LEU A CA 1
ATOM 832 C C . LEU A 1 101 ? 18.705 -0.994 -34.331 1.00 85.50 101 LEU A C 1
ATOM 834 O O . LEU A 1 101 ? 19.223 -1.103 -35.444 1.00 85.50 101 LEU A O 1
ATOM 838 N N . PHE A 1 102 ? 18.748 0.153 -33.646 1.00 84.62 102 PHE A N 1
ATOM 839 C CA . PHE A 1 102 ? 19.490 1.330 -34.105 1.00 84.62 102 PHE A CA 1
ATOM 840 C C . PHE A 1 102 ? 21.003 1.074 -34.158 1.00 84.62 102 PHE A C 1
ATOM 842 O O . PHE A 1 102 ? 21.621 1.415 -35.165 1.00 84.62 102 PHE A O 1
ATOM 849 N N . ASP A 1 103 ? 21.581 0.398 -33.164 1.00 87.44 103 ASP A N 1
ATOM 850 C CA . ASP A 1 103 ? 23.000 0.018 -33.144 1.00 87.44 103 ASP A CA 1
ATOM 851 C C . ASP A 1 103 ? 23.350 -0.940 -34.289 1.00 87.44 103 ASP A C 1
ATOM 853 O O . ASP A 1 103 ? 24.342 -0.744 -34.995 1.00 87.44 103 ASP A O 1
ATOM 857 N N . THR A 1 104 ? 22.494 -1.934 -34.545 1.00 86.94 104 THR A N 1
ATOM 858 C CA . THR A 1 104 ? 22.654 -2.870 -35.670 1.00 86.94 104 THR A CA 1
ATOM 859 C C . THR A 1 104 ? 22.611 -2.135 -37.014 1.00 86.94 104 THR A C 1
ATOM 861 O O . THR A 1 104 ? 23.475 -2.346 -37.870 1.00 86.94 104 THR A O 1
ATOM 864 N N . ASN A 1 105 ? 21.656 -1.214 -37.190 1.00 85.62 105 ASN A N 1
ATOM 865 C CA . ASN A 1 105 ? 21.552 -0.375 -38.388 1.00 85.62 105 ASN A CA 1
ATOM 866 C C . ASN A 1 105 ? 22.760 0.567 -38.543 1.00 85.62 105 ASN A C 1
ATOM 868 O O . ASN A 1 105 ? 23.276 0.726 -39.648 1.00 85.62 105 ASN A O 1
ATOM 872 N N . SER A 1 106 ? 23.249 1.149 -37.445 1.00 85.88 106 SER A N 1
ATOM 873 C CA . SER A 1 106 ? 24.447 1.996 -37.409 1.00 85.88 106 SER A CA 1
ATOM 874 C C . SER A 1 106 ? 25.703 1.211 -37.807 1.00 85.88 106 SER A C 1
ATOM 876 O O . SER A 1 106 ? 26.487 1.655 -38.650 1.00 85.88 106 SER A O 1
ATOM 878 N N . GLN A 1 107 ? 25.862 -0.015 -37.296 1.00 87.56 107 GLN A N 1
ATOM 879 C CA . GLN A 1 107 ? 26.963 -0.900 -37.673 1.00 87.56 107 GLN A CA 1
ATOM 880 C C . GLN A 1 107 ? 26.889 -1.309 -39.156 1.00 87.56 107 GLN A C 1
ATOM 882 O O . GLN A 1 107 ? 27.915 -1.317 -39.841 1.00 87.56 107 GLN A O 1
ATOM 887 N N . ALA A 1 108 ? 25.694 -1.615 -39.671 1.00 85.44 108 ALA A N 1
ATOM 888 C CA . ALA A 1 108 ? 25.480 -1.920 -41.086 1.00 85.44 108 ALA A CA 1
ATOM 889 C C . ALA A 1 108 ? 25.817 -0.718 -41.988 1.00 85.44 108 ALA A C 1
ATOM 891 O O . ALA A 1 108 ? 26.543 -0.869 -42.973 1.00 85.44 108 ALA A O 1
ATOM 892 N N . LEU A 1 109 ? 25.383 0.490 -41.610 1.00 85.12 109 LEU A N 1
ATOM 893 C CA . LEU A 1 109 ? 25.718 1.731 -42.311 1.00 85.12 109 LEU A CA 1
ATOM 894 C C . LEU A 1 109 ? 27.232 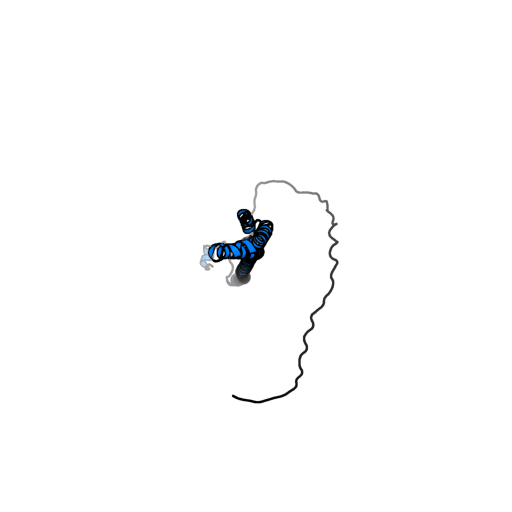1.993 -42.308 1.00 85.12 109 LEU A C 1
ATOM 896 O O . LEU A 1 109 ? 27.802 2.300 -43.353 1.00 85.12 109 LEU A O 1
ATOM 900 N N . ARG A 1 110 ? 27.914 1.800 -41.170 1.00 86.81 110 ARG A N 1
ATOM 901 C CA . ARG A 1 110 ? 29.376 1.951 -41.065 1.00 86.81 110 ARG A CA 1
ATOM 902 C C . ARG A 1 110 ? 30.129 0.958 -41.957 1.00 86.81 110 ARG A C 1
ATOM 904 O O . ARG A 1 110 ? 31.102 1.348 -42.601 1.00 86.81 110 ARG A O 1
ATOM 911 N N . LYS A 1 111 ? 29.667 -0.297 -42.038 1.00 86.38 111 LYS A N 1
ATOM 912 C CA . LYS A 1 111 ? 30.199 -1.310 -42.970 1.00 86.38 111 LYS A CA 1
ATOM 913 C C . LYS A 1 111 ? 30.011 -0.885 -44.432 1.00 86.38 111 LYS A C 1
ATOM 915 O O . LYS A 1 111 ? 30.937 -1.042 -45.221 1.00 86.38 111 LYS A O 1
ATOM 920 N N . HIS A 1 112 ? 28.863 -0.298 -44.780 1.00 84.19 112 HIS A N 1
ATOM 921 C CA . HIS A 1 112 ? 28.605 0.213 -46.131 1.00 84.19 112 HIS A CA 1
ATOM 922 C C . HIS A 1 112 ? 29.426 1.469 -46.473 1.00 84.19 112 HIS A C 1
ATOM 924 O O . HIS A 1 112 ? 29.801 1.660 -47.625 1.00 84.19 112 HIS A O 1
ATOM 930 N N . LEU A 1 113 ? 29.731 2.323 -45.493 1.00 86.94 113 LEU A N 1
ATOM 931 C CA . LEU A 1 113 ? 30.485 3.564 -45.699 1.00 86.94 113 LEU A CA 1
ATOM 932 C C . LEU A 1 113 ? 31.997 3.330 -45.900 1.00 86.94 113 LEU A C 1
ATOM 934 O O . LEU A 1 113 ? 32.661 4.115 -46.579 1.00 86.94 113 LEU A O 1
ATOM 938 N N . LEU A 1 114 ? 32.553 2.249 -45.341 1.00 89.94 114 LEU A N 1
ATOM 939 C CA . LEU A 1 114 ? 33.995 1.974 -45.366 1.00 89.94 114 LEU A CA 1
ATOM 940 C C . LEU A 1 114 ? 34.593 1.883 -46.795 1.00 89.94 114 LEU A C 1
ATOM 942 O O . LEU A 1 114 ? 35.590 2.569 -47.041 1.00 89.94 114 LEU A O 1
ATOM 946 N N . PRO A 1 115 ? 34.007 1.145 -47.768 1.00 88.31 115 PRO A N 1
ATOM 947 C CA . PRO A 1 115 ? 34.515 1.111 -49.144 1.00 88.31 115 PRO A CA 1
ATOM 948 C C . PRO A 1 115 ? 34.448 2.465 -49.860 1.00 88.31 115 PRO A C 1
ATOM 950 O O . PRO A 1 115 ? 35.322 2.765 -50.675 1.00 88.31 115 PRO A O 1
ATOM 953 N N . PHE A 1 116 ? 33.443 3.294 -49.553 1.00 89.12 116 PHE A N 1
ATOM 954 C CA . PHE A 1 116 ? 33.305 4.634 -50.128 1.00 89.12 116 PHE A CA 1
ATOM 955 C C . PHE A 1 116 ? 34.430 5.543 -49.630 1.00 89.12 116 PHE A C 1
ATOM 957 O O . PHE A 1 116 ? 35.149 6.108 -50.450 1.00 89.12 116 PHE A O 1
ATOM 964 N N . ASN A 1 117 ? 34.660 5.601 -48.313 1.00 91.25 117 ASN A N 1
ATOM 965 C CA . ASN A 1 117 ? 35.759 6.377 -47.728 1.00 91.25 117 ASN A CA 1
ATOM 966 C C . ASN A 1 117 ? 37.127 5.953 -48.283 1.00 91.25 117 ASN A C 1
ATOM 968 O O . ASN A 1 117 ? 37.898 6.808 -48.714 1.00 91.25 117 ASN A O 1
ATOM 972 N N . HIS A 1 118 ? 37.405 4.644 -48.343 1.00 92.06 118 HIS A N 1
ATOM 973 C CA . HIS A 1 118 ? 38.654 4.137 -48.917 1.00 92.06 118 HIS A CA 1
ATOM 974 C C . HIS A 1 118 ? 38.805 4.524 -50.395 1.00 92.06 118 HIS A C 1
ATOM 976 O O . HIS A 1 118 ? 39.859 5.006 -50.798 1.00 92.06 118 HIS A O 1
ATOM 982 N N . THR A 1 119 ? 37.751 4.368 -51.205 1.00 91.00 119 THR A N 1
ATOM 983 C CA . THR A 1 119 ? 37.788 4.721 -52.635 1.00 91.00 119 THR A CA 1
ATOM 984 C C . THR A 1 119 ? 38.014 6.221 -52.835 1.00 91.00 119 THR A C 1
ATOM 986 O O . THR A 1 119 ? 38.827 6.603 -53.670 1.00 91.00 119 THR A O 1
ATOM 989 N N . ILE A 1 120 ? 37.355 7.074 -52.045 1.00 91.19 120 ILE A N 1
ATOM 990 C CA . ILE A 1 120 ? 37.518 8.534 -52.098 1.00 91.19 120 ILE A CA 1
ATOM 991 C C . ILE A 1 120 ? 38.944 8.939 -51.702 1.00 91.19 120 ILE A C 1
ATOM 993 O O . ILE A 1 120 ? 39.570 9.724 -52.410 1.00 91.19 120 ILE A O 1
ATOM 997 N N . GLN A 1 121 ? 39.484 8.383 -50.613 1.00 93.56 121 GLN A N 1
ATOM 998 C CA . GLN A 1 121 ? 40.849 8.671 -50.162 1.00 93.56 121 GLN A CA 1
ATOM 999 C C . GLN A 1 121 ? 41.901 8.170 -51.161 1.00 93.56 121 GLN A C 1
ATOM 1001 O O . GLN A 1 121 ? 42.840 8.898 -51.474 1.00 93.56 121 GLN A O 1
ATOM 1006 N N . PHE A 1 122 ? 41.725 6.963 -51.705 1.00 91.00 122 PHE A N 1
ATOM 1007 C CA . PHE A 1 122 ? 42.598 6.400 -52.733 1.00 91.00 122 PHE A CA 1
ATOM 1008 C C . PHE A 1 122 ? 42.615 7.269 -53.998 1.00 91.00 122 PHE A C 1
ATOM 1010 O O . PHE A 1 122 ? 43.685 7.680 -54.437 1.00 91.00 122 PHE A O 1
ATOM 1017 N N . VAL A 1 123 ? 41.442 7.617 -54.540 1.00 91.19 123 VAL A N 1
ATOM 1018 C CA . VAL A 1 123 ? 41.328 8.480 -55.729 1.00 91.19 123 VAL A CA 1
ATOM 1019 C C . VAL A 1 123 ? 41.922 9.861 -55.458 1.00 91.19 123 VAL A C 1
ATOM 1021 O O . VAL A 1 123 ? 42.670 10.367 -56.290 1.00 91.19 123 VAL A O 1
ATOM 1024 N N . LYS A 1 124 ? 41.668 10.449 -54.279 1.00 92.69 124 LYS A N 1
ATOM 1025 C CA . LYS A 1 1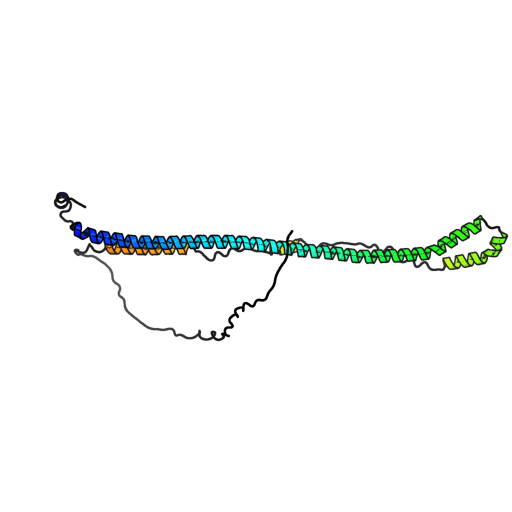24 ? 42.290 11.718 -53.882 1.00 92.69 124 LYS A CA 1
ATOM 1026 C C . LYS A 1 124 ? 43.816 11.613 -53.903 1.00 92.69 124 LYS A C 1
ATOM 1028 O O . LYS A 1 124 ? 44.450 12.471 -54.504 1.00 92.69 124 LYS A O 1
ATOM 1033 N N . ASN A 1 125 ? 44.394 10.571 -53.309 1.00 90.44 125 ASN A N 1
ATOM 1034 C CA . ASN A 1 125 ? 45.845 10.384 -53.281 1.00 90.44 125 ASN A CA 1
ATOM 1035 C C . ASN A 1 125 ? 46.422 10.207 -54.694 1.00 90.44 125 ASN A C 1
ATOM 1037 O O . ASN A 1 125 ? 47.347 10.929 -55.052 1.00 90.44 125 ASN A O 1
ATOM 1041 N N . VAL A 1 126 ? 45.836 9.334 -55.526 1.00 90.75 126 VAL A N 1
ATOM 1042 C CA . VAL A 1 126 ? 46.261 9.140 -56.928 1.00 90.75 126 VAL A CA 1
ATOM 1043 C C . VAL A 1 126 ? 46.283 10.472 -57.686 1.00 90.75 126 VAL A C 1
ATOM 1045 O O . VAL A 1 126 ? 47.289 10.792 -58.314 1.00 90.75 126 VAL A O 1
ATOM 1048 N N . LEU A 1 127 ? 45.229 11.286 -57.565 1.00 88.38 127 LEU A N 1
ATOM 1049 C CA . LEU A 1 127 ? 45.135 12.591 -58.231 1.00 88.38 127 LEU A CA 1
ATOM 1050 C C . LEU A 1 127 ? 46.143 13.644 -57.728 1.00 88.38 127 LEU A C 1
ATOM 1052 O O . LEU A 1 127 ? 46.350 14.630 -58.424 1.00 88.38 127 LEU A O 1
ATOM 1056 N N . HIS A 1 128 ? 46.741 13.475 -56.542 1.00 89.62 128 HIS A N 1
ATOM 1057 C CA . HIS A 1 128 ? 47.701 14.438 -55.976 1.00 89.62 128 HIS A CA 1
ATOM 1058 C C . HIS A 1 128 ? 49.165 13.975 -56.056 1.00 89.62 128 HIS A C 1
ATOM 1060 O O . HIS A 1 128 ? 50.053 14.822 -56.016 1.00 89.62 128 HIS A O 1
ATOM 1066 N N . SER A 1 129 ? 49.440 12.665 -56.109 1.00 87.06 129 SER A N 1
ATOM 1067 C CA . SER A 1 129 ? 50.801 12.128 -55.935 1.00 87.06 129 SER A CA 1
ATOM 1068 C C . SER A 1 129 ? 51.286 11.172 -57.027 1.00 87.06 129 SER A C 1
ATOM 1070 O O . SER A 1 129 ? 52.377 10.623 -56.884 1.00 87.06 129 SER A O 1
ATOM 1072 N N . SER A 1 130 ? 50.502 10.910 -58.078 1.00 87.44 130 SER A N 1
ATOM 1073 C CA . SER A 1 130 ? 50.929 10.048 -59.192 1.00 87.44 130 SER A CA 1
ATOM 1074 C C . SER A 1 130 ? 51.205 10.849 -60.464 1.00 87.44 130 SER A C 1
ATOM 1076 O O . SER A 1 130 ? 50.650 11.926 -60.659 1.00 87.44 130 SER A O 1
ATOM 1078 N N . SER A 1 131 ? 52.100 10.340 -61.311 1.00 87.62 131 SER A N 1
ATOM 1079 C CA . SER A 1 131 ? 52.478 10.976 -62.574 1.00 87.62 131 SER A CA 1
ATOM 1080 C C . SER A 1 131 ? 51.504 10.623 -63.702 1.00 87.62 131 SER A C 1
ATOM 1082 O O . SER A 1 131 ? 50.941 9.524 -63.734 1.00 87.62 131 SER A O 1
ATOM 1084 N N . ASP A 1 132 ? 51.344 11.530 -64.668 1.00 87.06 132 ASP A N 1
ATOM 1085 C CA . ASP A 1 132 ? 50.370 11.395 -65.762 1.00 87.06 132 ASP A CA 1
ATOM 1086 C C . ASP A 1 132 ? 50.418 10.044 -66.512 1.00 87.06 132 ASP A C 1
ATOM 1088 O O . ASP A 1 132 ? 49.350 9.472 -66.755 1.00 87.06 132 ASP A O 1
ATOM 1092 N N . PRO A 1 133 ? 51.593 9.447 -66.827 1.00 87.75 133 PRO A N 1
ATOM 1093 C CA . PRO A 1 133 ? 51.643 8.132 -67.473 1.00 87.75 133 PRO A CA 1
ATOM 1094 C C . PRO A 1 133 ? 51.073 7.010 -66.590 1.00 87.75 133 PRO A C 1
ATOM 1096 O O . PRO A 1 133 ? 50.399 6.107 -67.087 1.00 87.75 133 PRO A O 1
ATOM 1099 N N . SER A 1 134 ? 51.298 7.076 -65.273 1.00 85.31 134 SER A N 1
ATOM 1100 C CA . SER A 1 134 ? 50.774 6.110 -64.300 1.00 85.31 134 SER A CA 1
ATOM 1101 C C . SER A 1 134 ? 49.259 6.239 -64.120 1.00 85.31 134 SER A C 1
ATOM 1103 O O . SER A 1 134 ? 48.567 5.226 -63.978 1.00 85.31 134 SER A O 1
ATOM 1105 N N . ILE A 1 135 ? 48.728 7.466 -64.185 1.00 89.31 135 ILE A N 1
ATOM 1106 C CA . ILE A 1 135 ? 47.281 7.719 -64.201 1.00 89.31 135 ILE A CA 1
ATOM 1107 C C . ILE A 1 135 ? 46.664 7.115 -65.463 1.00 89.31 135 ILE A C 1
ATOM 1109 O O . ILE A 1 135 ? 45.687 6.377 -65.365 1.00 89.31 135 ILE A O 1
ATOM 1113 N N . MET A 1 136 ? 47.246 7.360 -66.642 1.00 88.31 136 MET A N 1
ATOM 1114 C CA . MET A 1 136 ? 46.707 6.835 -67.903 1.00 88.31 136 MET A CA 1
ATOM 1115 C C . MET A 1 136 ? 46.709 5.303 -67.955 1.00 88.31 136 MET A C 1
ATOM 1117 O O . MET A 1 136 ? 45.728 4.722 -68.413 1.00 88.31 136 MET A O 1
ATOM 1121 N N . PHE A 1 137 ? 47.740 4.644 -67.414 1.00 89.81 137 PHE A N 1
ATOM 1122 C CA . PHE A 1 137 ? 47.792 3.180 -67.319 1.00 89.81 137 PHE A CA 1
ATOM 1123 C C . PHE A 1 137 ? 46.733 2.588 -66.367 1.00 89.81 137 PHE A C 1
ATOM 1125 O O . PHE A 1 137 ? 46.199 1.511 -66.620 1.00 89.81 137 PHE A O 1
ATOM 1132 N N . THR A 1 138 ? 46.400 3.279 -65.270 1.00 89.19 138 THR A N 1
ATOM 1133 C CA . THR A 1 138 ? 45.477 2.761 -64.235 1.00 89.19 138 THR A CA 1
ATOM 1134 C C . THR A 1 138 ? 44.032 3.262 -64.362 1.00 89.19 138 THR A C 1
ATOM 1136 O O . THR A 1 138 ? 43.127 2.696 -63.740 1.00 89.19 138 THR A O 1
ATOM 1139 N N . LYS A 1 139 ? 43.791 4.282 -65.194 1.00 90.19 139 LYS A N 1
ATOM 1140 C CA . LYS A 1 139 ? 42.512 4.982 -65.402 1.00 90.19 139 LYS A CA 1
ATOM 1141 C C . LYS A 1 139 ? 41.297 4.058 -65.476 1.00 90.19 139 LYS A C 1
ATOM 1143 O O . LYS A 1 139 ? 40.338 4.263 -64.731 1.00 90.19 139 LYS A O 1
ATOM 1148 N N . ASP A 1 140 ? 41.313 3.054 -66.348 1.00 91.62 140 ASP A N 1
ATOM 1149 C CA . ASP A 1 140 ? 40.124 2.231 -66.597 1.00 91.62 140 ASP A CA 1
ATOM 1150 C C . ASP A 1 140 ? 39.804 1.298 -65.421 1.00 91.62 140 ASP A C 1
ATOM 1152 O O . ASP A 1 140 ? 38.631 1.101 -65.091 1.00 91.62 140 ASP A O 1
ATOM 1156 N N . HIS A 1 141 ? 40.824 0.825 -64.695 1.00 90.06 141 HIS A N 1
ATOM 1157 C CA . HIS A 1 141 ? 40.635 0.105 -63.434 1.00 90.06 141 HIS A CA 1
ATOM 1158 C C . HIS A 1 141 ? 40.026 1.007 -62.352 1.00 90.06 141 HIS A C 1
ATOM 1160 O O . HIS A 1 141 ? 39.079 0.594 -61.678 1.00 90.06 141 HIS A O 1
ATOM 1166 N N . ILE A 1 142 ? 40.511 2.247 -62.212 1.00 91.19 142 ILE A N 1
ATOM 1167 C CA . ILE A 1 142 ? 39.987 3.211 -61.231 1.00 91.19 142 ILE A CA 1
ATOM 1168 C C . ILE A 1 142 ? 38.536 3.581 -61.564 1.00 91.19 142 ILE A C 1
ATOM 1170 O O . ILE A 1 142 ? 37.665 3.497 -60.697 1.00 91.19 142 ILE A O 1
ATOM 1174 N N . LEU A 1 143 ? 38.241 3.921 -62.822 1.00 91.75 143 LEU A N 1
ATOM 1175 C CA . LEU A 1 143 ? 36.892 4.275 -63.268 1.00 91.75 143 LEU A CA 1
ATOM 1176 C C . LEU A 1 143 ? 35.917 3.098 -63.156 1.00 91.75 143 LEU A C 1
ATOM 1178 O O . LEU A 1 143 ? 34.779 3.296 -62.731 1.00 91.75 143 LEU A O 1
ATOM 1182 N N . SER A 1 144 ? 36.344 1.877 -63.491 1.00 90.56 144 SER A N 1
ATOM 1183 C CA . SER A 1 144 ? 35.540 0.663 -63.297 1.00 90.56 144 SER A CA 1
ATOM 1184 C C . SER A 1 144 ? 35.248 0.420 -61.811 1.00 90.56 144 SER A C 1
ATOM 1186 O O . SER A 1 144 ? 34.096 0.204 -61.428 1.00 90.56 144 SER A O 1
ATOM 1188 N N . HIS A 1 145 ? 36.256 0.569 -60.943 1.00 89.56 145 HIS A N 1
ATOM 1189 C CA . HIS A 1 145 ? 36.088 0.444 -59.497 1.00 89.56 145 HIS A CA 1
ATOM 1190 C C . HIS A 1 145 ? 35.132 1.501 -58.923 1.00 89.56 145 HIS A C 1
ATOM 1192 O O . HIS A 1 145 ? 34.220 1.159 -58.168 1.00 89.56 145 HIS A O 1
ATOM 1198 N N . MET A 1 146 ? 35.287 2.773 -59.306 1.00 89.50 146 MET A N 1
ATOM 1199 C CA . MET A 1 146 ? 34.394 3.856 -58.881 1.00 89.50 146 MET A CA 1
ATOM 1200 C C . MET A 1 146 ? 32.959 3.636 -59.366 1.00 89.50 146 MET A C 1
ATOM 1202 O O . MET A 1 146 ? 32.034 3.770 -58.570 1.00 89.50 146 MET A O 1
ATOM 1206 N N . LYS A 1 147 ? 32.758 3.235 -60.630 1.00 89.25 147 LYS A N 1
ATOM 1207 C CA . LYS A 1 147 ? 31.432 2.885 -61.166 1.00 89.25 147 LYS A CA 1
ATOM 1208 C C . LYS A 1 147 ? 30.801 1.736 -60.378 1.00 89.25 147 LYS A C 1
ATOM 1210 O O . LYS A 1 147 ? 29.641 1.837 -59.992 1.00 89.25 147 LYS A O 1
ATOM 1215 N N . ARG A 1 148 ? 31.561 0.680 -60.070 1.00 88.38 148 ARG A N 1
ATOM 1216 C CA . ARG A 1 148 ? 31.093 -0.460 -59.262 1.00 88.38 148 ARG A CA 1
ATOM 1217 C C . ARG A 1 148 ? 30.603 -0.027 -57.875 1.00 88.38 148 ARG A C 1
ATOM 1219 O O . ARG A 1 148 ? 29.522 -0.441 -57.474 1.00 88.38 148 ARG A O 1
ATOM 1226 N N . ILE A 1 149 ? 31.357 0.826 -57.178 1.00 87.69 149 ILE A N 1
ATOM 1227 C CA . ILE A 1 149 ? 30.963 1.372 -55.866 1.00 87.69 149 ILE A CA 1
ATOM 1228 C C . ILE A 1 149 ? 29.772 2.341 -55.992 1.00 87.69 149 ILE A C 1
ATOM 1230 O O . ILE A 1 149 ? 28.867 2.303 -55.169 1.00 87.69 149 ILE A O 1
ATOM 1234 N N . HIS A 1 150 ? 29.713 3.157 -57.047 1.00 82.56 150 HIS A N 1
ATOM 1235 C CA . HIS A 1 150 ? 28.601 4.079 -57.308 1.00 82.56 150 HIS A CA 1
ATOM 1236 C C . HIS A 1 150 ? 27.272 3.356 -57.600 1.00 82.56 150 HIS A C 1
ATOM 1238 O O . HIS A 1 150 ? 26.220 3.772 -57.120 1.00 82.56 150 HIS A O 1
ATOM 1244 N N . TYR A 1 151 ? 27.301 2.265 -58.372 1.00 81.12 151 TYR A N 1
ATOM 1245 C CA . TYR A 1 151 ? 26.111 1.458 -58.675 1.00 81.12 151 TYR A CA 1
ATOM 1246 C C . TYR A 1 151 ? 25.766 0.432 -57.586 1.00 81.12 151 TYR A C 1
ATOM 1248 O O . TYR A 1 151 ? 24.683 -0.159 -57.625 1.00 81.12 151 TYR A O 1
ATOM 1256 N N . GLN A 1 152 ? 26.635 0.238 -56.589 1.00 78.44 152 GLN A N 1
ATOM 1257 C CA . GLN A 1 152 ? 26.306 -0.507 -55.381 1.00 78.44 152 GLN A CA 1
ATOM 1258 C C . GLN A 1 152 ? 25.269 0.293 -54.581 1.00 78.44 152 GLN A C 1
ATOM 1260 O O . GLN A 1 152 ? 25.605 1.212 -53.836 1.00 78.44 152 GLN A O 1
ATOM 1265 N N . LYS A 1 153 ? 23.987 -0.044 -54.776 1.00 60.59 153 LYS A N 1
ATOM 1266 C CA . LYS A 1 153 ? 22.854 0.643 -54.145 1.00 60.59 153 LYS A CA 1
ATOM 1267 C C . LYS A 1 153 ? 23.027 0.700 -52.628 1.00 60.59 153 LYS A C 1
ATOM 1269 O O . LYS A 1 153 ? 22.787 -0.287 -51.936 1.00 60.59 153 LYS A O 1
ATOM 1274 N N . SER A 1 154 ? 23.308 1.897 -52.123 1.00 62.25 154 SER A N 1
ATOM 1275 C CA . SER A 1 154 ? 23.094 2.263 -50.728 1.00 62.25 154 SER A CA 1
ATOM 1276 C C . SER A 1 154 ? 21.594 2.206 -50.421 1.00 62.25 154 SER A C 1
ATOM 1278 O O . SER A 1 154 ? 20.913 3.231 -50.426 1.00 62.25 154 SER A O 1
ATOM 1280 N N . THR A 1 155 ? 21.049 1.020 -50.138 1.00 55.97 155 THR A N 1
ATOM 1281 C CA . THR A 1 155 ? 19.776 0.897 -49.416 1.00 55.97 155 THR A CA 1
ATOM 1282 C C . THR A 1 155 ? 20.012 1.352 -47.984 1.00 55.97 155 THR A C 1
ATOM 1284 O O . THR A 1 155 ? 20.165 0.535 -47.079 1.00 55.97 155 THR A O 1
ATOM 1287 N N . ILE A 1 156 ? 20.094 2.672 -47.799 1.00 60.06 156 ILE A N 1
ATOM 1288 C CA . ILE A 1 156 ? 20.110 3.320 -46.493 1.00 60.06 156 ILE A CA 1
ATOM 1289 C C . ILE A 1 156 ? 18.796 2.905 -45.819 1.00 60.06 156 ILE A C 1
ATOM 1291 O O . ILE A 1 156 ? 17.730 3.284 -46.318 1.00 60.06 156 ILE A O 1
ATOM 1295 N N . PRO A 1 157 ? 18.822 2.105 -44.735 1.00 57.38 157 PRO A N 1
ATOM 1296 C CA . PRO A 1 157 ? 17.606 1.798 -43.998 1.00 57.38 157 PRO A CA 1
ATOM 1297 C C . PRO A 1 157 ? 17.015 3.130 -43.543 1.00 57.38 157 PRO A C 1
ATOM 1299 O O . PRO A 1 157 ? 17.757 3.979 -43.057 1.00 57.38 157 PRO A O 1
ATOM 1302 N N . ASN A 1 158 ? 15.716 3.358 -43.734 1.00 57.34 158 ASN A N 1
ATOM 1303 C CA . ASN A 1 158 ? 15.109 4.650 -43.409 1.00 57.34 158 ASN A CA 1
ATOM 1304 C C . ASN A 1 158 ? 15.101 4.860 -41.879 1.00 57.34 158 ASN A C 1
ATOM 1306 O O . ASN A 1 158 ? 14.169 4.442 -41.191 1.00 57.34 158 ASN A O 1
ATOM 1310 N N . VAL A 1 159 ? 16.183 5.451 -41.353 1.00 56.47 159 VAL A N 1
ATOM 1311 C CA . VAL A 1 159 ? 16.473 5.544 -39.910 1.00 56.47 159 VAL A CA 1
ATOM 1312 C C . VAL A 1 159 ? 15.520 6.513 -39.200 1.00 56.47 159 VAL A C 1
ATOM 1314 O O . VAL A 1 159 ? 15.267 6.371 -38.007 1.00 56.47 159 VAL A O 1
ATOM 1317 N N . VAL A 1 160 ? 14.943 7.478 -39.924 1.00 53.31 160 VAL A N 1
ATOM 1318 C CA . VAL A 1 160 ? 14.188 8.604 -39.350 1.00 53.31 160 VAL A CA 1
ATOM 1319 C C . VAL A 1 160 ? 12.685 8.307 -39.288 1.00 53.31 160 VAL A C 1
ATOM 1321 O O . VAL A 1 160 ? 11.844 9.084 -39.737 1.00 53.31 160 VAL A O 1
ATOM 1324 N N . ARG A 1 161 ? 12.313 7.168 -38.692 1.00 60.66 161 ARG A N 1
ATOM 1325 C CA . ARG A 1 161 ? 10.938 6.983 -38.206 1.00 60.66 161 ARG A CA 1
ATOM 1326 C C . ARG A 1 161 ? 10.863 7.547 -36.789 1.00 60.66 161 ARG A C 1
ATOM 1328 O O . ARG A 1 161 ? 11.293 6.882 -35.852 1.00 60.66 161 ARG A O 1
ATOM 1335 N N . ASN A 1 162 ? 10.320 8.759 -36.655 1.00 57.66 162 ASN A N 1
ATOM 1336 C CA . ASN A 1 162 ? 10.166 9.471 -35.381 1.00 57.66 162 ASN A CA 1
ATOM 1337 C C . ASN A 1 162 ? 9.506 8.580 -34.312 1.00 57.66 162 ASN A C 1
ATOM 1339 O O . ASN A 1 162 ? 8.294 8.362 -34.331 1.00 57.66 162 ASN A O 1
ATOM 1343 N N . LEU A 1 163 ? 10.308 8.054 -33.382 1.00 67.88 163 LEU A N 1
ATOM 1344 C CA . LEU A 1 163 ? 9.839 7.174 -32.314 1.00 67.88 163 LEU A CA 1
ATOM 1345 C C . LEU A 1 163 ? 9.277 8.021 -31.165 1.00 67.88 163 LEU A C 1
ATOM 1347 O O . LEU A 1 163 ? 9.974 8.324 -30.201 1.00 67.88 163 LEU A O 1
ATOM 1351 N N . GLN A 1 164 ? 8.009 8.412 -31.270 1.00 72.56 164 GLN A N 1
ATOM 1352 C CA . GLN A 1 164 ? 7.314 9.103 -30.185 1.00 72.56 164 GLN A CA 1
ATOM 1353 C C . GLN A 1 164 ? 6.892 8.106 -29.098 1.00 72.56 164 GLN A C 1
ATOM 1355 O O . GLN A 1 164 ? 5.886 7.408 -29.222 1.00 72.56 164 GLN A O 1
ATOM 1360 N N . LEU A 1 165 ? 7.668 8.046 -28.014 1.00 79.38 165 LEU A N 1
ATOM 1361 C CA . LEU A 1 165 ? 7.273 7.371 -26.780 1.00 79.38 165 LEU A CA 1
ATOM 1362 C C . LEU A 1 165 ? 6.312 8.284 -26.007 1.00 79.38 165 LEU A C 1
ATOM 1364 O O . LEU A 1 165 ? 6.719 9.326 -25.499 1.00 79.38 165 LEU A O 1
ATOM 1368 N N . LYS A 1 166 ? 5.035 7.900 -25.920 1.00 83.31 166 LYS A N 1
ATOM 1369 C CA . LYS A 1 166 ? 4.014 8.620 -25.148 1.00 83.31 166 LYS A CA 1
ATOM 1370 C C . LYS A 1 166 ? 3.469 7.734 -24.032 1.00 83.31 166 LYS A C 1
ATOM 1372 O O . LYS A 1 166 ? 2.869 6.696 -24.302 1.00 83.31 166 LYS A O 1
ATOM 1377 N N . PHE A 1 167 ? 3.620 8.184 -22.790 1.00 85.38 167 PHE A N 1
ATOM 1378 C CA . PHE A 1 167 ? 2.811 7.694 -21.680 1.00 85.38 167 PHE A CA 1
ATOM 1379 C C . PHE A 1 167 ? 1.468 8.434 -21.681 1.00 85.38 167 PHE A C 1
ATOM 1381 O O . PHE A 1 167 ? 1.432 9.659 -21.782 1.00 85.38 167 PHE A O 1
ATOM 1388 N N . THR A 1 168 ? 0.371 7.688 -21.574 1.00 83.06 168 THR A N 1
ATOM 1389 C CA . THR A 1 168 ? -0.972 8.241 -21.378 1.00 83.06 168 THR A CA 1
ATOM 1390 C C . THR A 1 168 ? -1.499 7.661 -20.074 1.00 83.06 168 THR A C 1
ATOM 1392 O O . THR A 1 168 ? -1.762 6.461 -19.995 1.00 83.06 168 THR A O 1
ATOM 1395 N N . SER A 1 169 ? -1.623 8.497 -19.045 1.00 77.06 169 SER A N 1
ATOM 1396 C CA . SER A 1 169 ? -2.348 8.150 -17.824 1.00 77.06 169 SER A CA 1
ATOM 1397 C C . SER A 1 169 ? -3.835 7.982 -18.141 1.00 77.06 169 SER A C 1
ATOM 1399 O O . SER A 1 169 ? -4.405 8.827 -18.830 1.00 77.06 169 SER A O 1
ATOM 1401 N N . GLY A 1 170 ? -4.456 6.913 -17.638 1.00 78.75 170 GLY A N 1
ATOM 1402 C CA . GLY A 1 170 ? -5.916 6.772 -17.653 1.00 78.75 170 GLY A CA 1
ATOM 1403 C C . GLY A 1 170 ? -6.598 7.673 -16.617 1.00 78.75 170 GLY A C 1
ATOM 1404 O O . GLY A 1 170 ? -5.929 8.407 -15.886 1.00 78.75 170 GLY A O 1
ATOM 1405 N N . ASP A 1 171 ? -7.925 7.583 -16.525 1.00 79.62 171 ASP A N 1
ATOM 1406 C CA . ASP A 1 171 ? -8.743 8.419 -15.639 1.00 79.62 171 ASP A CA 1
ATOM 1407 C C . ASP A 1 171 ? -8.547 8.086 -14.151 1.00 79.62 171 ASP A C 1
ATOM 1409 O O . ASP A 1 171 ? -9.294 7.311 -13.549 1.00 79.62 171 ASP A O 1
ATOM 1413 N N . ILE A 1 172 ? -7.559 8.737 -13.529 1.00 81.12 172 ILE A N 1
ATOM 1414 C CA . ILE A 1 172 ? -7.269 8.651 -12.085 1.00 81.12 172 ILE A CA 1
ATOM 1415 C C . ILE A 1 172 ? -8.520 8.973 -11.245 1.00 81.12 172 ILE A C 1
ATOM 1417 O O . ILE A 1 172 ? -8.724 8.385 -10.186 1.00 81.12 172 ILE A O 1
ATOM 1421 N N . THR A 1 173 ? -9.406 9.844 -11.736 1.00 80.94 173 THR A N 1
ATOM 1422 C CA . THR A 1 173 ? -10.665 10.223 -11.075 1.00 80.94 173 THR A CA 1
ATOM 1423 C C . THR A 1 173 ? -11.632 9.050 -10.882 1.00 80.94 173 THR A C 1
ATOM 1425 O O . THR A 1 173 ? -12.376 9.035 -9.904 1.00 80.94 173 THR A O 1
ATOM 1428 N N . ASN A 1 174 ? -11.634 8.055 -11.776 1.00 84.31 174 ASN A N 1
ATOM 1429 C CA . ASN A 1 174 ? -12.482 6.867 -11.618 1.00 84.31 174 ASN A CA 1
ATOM 1430 C C . ASN A 1 174 ? -11.888 5.918 -10.571 1.00 84.31 174 ASN A C 1
ATOM 1432 O O . ASN A 1 174 ? -12.594 5.511 -9.652 1.00 84.31 174 ASN A O 1
ATOM 1436 N N . LEU A 1 175 ? -10.570 5.694 -10.622 1.00 83.25 175 LEU A N 1
ATOM 1437 C CA . LEU A 1 175 ? -9.840 4.944 -9.594 1.00 83.25 175 LEU A CA 1
ATOM 1438 C C . LEU A 1 175 ? -9.988 5.582 -8.199 1.00 83.25 175 LEU A C 1
ATOM 1440 O O . LEU A 1 175 ? -10.085 4.872 -7.205 1.00 83.25 175 LEU A O 1
ATOM 1444 N N . MET A 1 176 ? -10.049 6.915 -8.111 1.00 82.75 176 MET A N 1
ATOM 1445 C CA . MET A 1 176 ? -10.292 7.629 -6.852 1.00 82.75 176 MET A CA 1
ATOM 1446 C C . MET A 1 176 ? -11.689 7.345 -6.278 1.00 82.75 176 MET A C 1
ATOM 1448 O O . MET A 1 176 ? -11.814 7.165 -5.069 1.00 82.75 176 MET A O 1
ATOM 1452 N N . LYS A 1 177 ? -12.728 7.261 -7.121 1.00 84.88 177 LYS A N 1
ATOM 1453 C CA . LYS A 1 177 ? -14.089 6.886 -6.690 1.00 84.88 177 LYS A CA 1
ATOM 1454 C C . LYS A 1 177 ? -14.152 5.432 -6.222 1.00 84.88 177 LYS A C 1
ATOM 1456 O O . LYS A 1 177 ? -14.773 5.149 -5.204 1.00 84.88 177 LYS A O 1
ATOM 1461 N N . GLU A 1 178 ? -13.481 4.523 -6.930 1.00 84.50 178 GLU A N 1
ATOM 1462 C CA . GLU A 1 178 ? -13.360 3.119 -6.514 1.00 84.50 178 GLU A CA 1
ATOM 1463 C C . GLU A 1 178 ? -12.615 3.004 -5.174 1.00 84.50 178 GLU A C 1
ATOM 1465 O O . GLU A 1 178 ? -13.111 2.353 -4.258 1.00 84.50 178 GLU A O 1
ATOM 1470 N N . LEU A 1 179 ? -11.505 3.730 -4.994 1.00 84.25 179 LEU A N 1
ATOM 1471 C CA . LEU A 1 179 ? -10.786 3.820 -3.716 1.00 84.25 179 LEU A CA 1
ATOM 1472 C C . LEU A 1 179 ? -11.656 4.358 -2.573 1.00 84.25 179 LEU A C 1
ATOM 1474 O O . LEU A 1 179 ? -11.570 3.843 -1.464 1.00 84.25 179 LEU A O 1
ATOM 1478 N N . GLN A 1 180 ? -12.518 5.345 -2.832 1.00 82.38 180 GLN A N 1
ATOM 1479 C CA . GLN A 1 180 ? -13.478 5.856 -1.843 1.00 82.38 180 GLN A CA 1
ATOM 1480 C C . GLN A 1 180 ? -14.582 4.849 -1.479 1.00 82.38 180 GLN A C 1
ATOM 1482 O O . GLN A 1 180 ? -15.184 4.978 -0.416 1.00 82.38 180 GLN A O 1
ATOM 1487 N N . SER A 1 181 ? -14.845 3.845 -2.324 1.00 82.94 181 SER A N 1
ATOM 1488 C CA . SER A 1 181 ? -15.764 2.743 -2.004 1.00 82.94 181 SER A CA 1
ATOM 1489 C C . SER A 1 181 ? -15.125 1.649 -1.137 1.00 82.94 181 SER A C 1
ATOM 1491 O O . SER A 1 181 ? -15.836 0.834 -0.546 1.00 82.94 181 SER A O 1
ATOM 1493 N N . PHE A 1 182 ? -13.792 1.620 -1.027 1.00 80.75 182 PHE A N 1
ATOM 1494 C CA . PHE A 1 182 ? -13.087 0.621 -0.231 1.00 80.75 182 PHE A CA 1
ATOM 1495 C C . PHE A 1 182 ? -13.013 1.017 1.248 1.00 80.75 182 PHE A C 1
ATOM 1497 O O . PHE A 1 182 ? -12.374 1.999 1.615 1.00 80.75 182 PHE A O 1
ATOM 1504 N N . GLY A 1 183 ? -13.601 0.182 2.109 1.00 74.38 183 GLY A N 1
ATOM 1505 C CA . GLY A 1 183 ? -13.517 0.328 3.564 1.00 74.38 183 GLY A CA 1
ATOM 1506 C C . GLY A 1 183 ? -14.592 1.241 4.154 1.00 74.38 183 GLY A C 1
ATOM 1507 O O . GLY A 1 183 ? -14.296 2.329 4.640 1.00 74.38 183 GLY A O 1
ATOM 1508 N N . LEU A 1 184 ? -15.840 0.765 4.182 1.00 83.44 184 LEU A N 1
ATOM 1509 C CA . LEU A 1 184 ? -16.903 1.383 4.975 1.00 83.44 184 LEU A CA 1
ATOM 1510 C C . LEU A 1 184 ? -16.839 0.878 6.425 1.00 83.44 184 LEU A C 1
ATOM 1512 O O . LEU A 1 184 ? -16.840 -0.329 6.661 1.00 83.44 184 LEU A O 1
ATOM 1516 N N . ILE A 1 185 ? -16.826 1.795 7.394 1.00 84.00 185 ILE A N 1
ATOM 1517 C CA . ILE A 1 185 ? -16.959 1.469 8.820 1.00 84.00 185 ILE A CA 1
ATOM 1518 C C . ILE A 1 185 ? -18.401 1.762 9.238 1.00 84.00 185 ILE A C 1
ATOM 1520 O O . ILE A 1 185 ? -18.767 2.919 9.437 1.00 84.00 185 ILE A O 1
ATOM 1524 N N . SER A 1 186 ? -19.216 0.716 9.370 1.00 82.19 186 SER A N 1
ATOM 1525 C CA . SER A 1 186 ? -20.574 0.795 9.913 1.00 82.19 186 SER A CA 1
ATOM 1526 C C . SER A 1 186 ? -20.592 0.382 11.386 1.00 82.19 186 SER A C 1
ATOM 1528 O O . SER A 1 186 ? -20.070 -0.672 11.752 1.00 82.19 186 SER A O 1
ATOM 1530 N N . LEU A 1 187 ? -21.223 1.199 12.228 1.00 81.25 187 LEU A N 1
ATOM 1531 C CA . LEU A 1 187 ? -21.615 0.820 13.584 1.00 81.25 187 LEU A CA 1
ATOM 1532 C C . LEU A 1 187 ? -23.081 0.390 13.537 1.00 81.25 187 LEU A C 1
ATOM 1534 O O . LEU A 1 187 ? -23.968 1.237 13.464 1.00 81.25 187 LEU A O 1
ATOM 1538 N N . ASN A 1 188 ? -23.318 -0.920 13.553 1.00 75.50 188 ASN A N 1
ATOM 1539 C CA . ASN A 1 188 ? -24.658 -1.469 13.730 1.00 75.50 188 ASN A CA 1
ATOM 1540 C C . ASN A 1 188 ? -24.918 -1.584 15.231 1.00 75.50 188 ASN A C 1
ATOM 1542 O O . ASN A 1 188 ? -24.560 -2.583 15.850 1.00 75.50 188 ASN A O 1
ATOM 1546 N N . ASP A 1 189 ? -25.503 -0.535 15.798 1.00 70.62 189 ASP A N 1
ATOM 1547 C CA . ASP A 1 189 ? -25.976 -0.505 17.181 1.00 70.62 189 ASP A CA 1
ATOM 1548 C C . ASP A 1 189 ? -27.445 -0.973 17.195 1.00 70.62 189 ASP A C 1
ATOM 1550 O O . ASP A 1 189 ? -28.373 -0.191 17.390 1.00 70.62 189 ASP A O 1
ATOM 1554 N N . GLU A 1 190 ? -27.673 -2.255 16.871 1.00 60.62 190 GLU A N 1
ATOM 1555 C CA . GLU A 1 190 ? -29.012 -2.874 16.977 1.00 60.62 190 GLU A CA 1
ATOM 1556 C C . GLU A 1 190 ? -29.421 -3.090 18.449 1.00 60.62 190 GLU A C 1
ATOM 1558 O O . GLU A 1 190 ? -30.598 -3.267 18.770 1.00 60.62 190 GLU A O 1
ATOM 1563 N N . ASP A 1 191 ? -28.449 -2.980 19.352 1.00 55.62 191 ASP A N 1
ATOM 1564 C CA . ASP A 1 191 ? -28.599 -3.059 20.793 1.00 55.62 191 ASP A CA 1
ATOM 1565 C C . ASP A 1 191 ? -28.978 -1.690 21.383 1.00 55.62 191 ASP A C 1
ATOM 1567 O O . ASP A 1 191 ? -28.155 -0.950 21.922 1.00 55.62 191 ASP A O 1
ATOM 1571 N N . SER A 1 192 ? -30.282 -1.381 21.391 1.00 48.59 192 SER A N 1
ATOM 1572 C CA . SER A 1 192 ? -30.867 -0.309 22.226 1.00 48.59 192 SER A CA 1
ATOM 1573 C C . SER A 1 192 ? -30.855 -0.683 23.728 1.00 48.59 192 SER A C 1
ATOM 1575 O O . SER A 1 192 ? -31.851 -0.608 24.458 1.00 48.59 192 SER A O 1
ATOM 1577 N N . GLU A 1 193 ? -29.692 -1.127 24.205 1.00 53.50 193 GLU A N 1
ATOM 1578 C CA . GLU A 1 193 ? -29.460 -1.783 25.492 1.00 53.50 193 GLU A CA 1
ATOM 1579 C C . GLU A 1 193 ? -29.484 -0.848 26.701 1.00 53.50 193 GLU A C 1
ATOM 1581 O O . GLU A 1 193 ? -29.549 -1.325 27.837 1.00 53.50 193 GLU A O 1
ATOM 1586 N N . GLY A 1 194 ? -29.542 0.470 26.483 1.00 51.16 194 GLY A N 1
ATOM 1587 C CA . GLY A 1 194 ? -29.882 1.417 27.548 1.00 51.16 194 GLY A CA 1
ATOM 1588 C C . GLY A 1 194 ? -31.200 1.042 28.239 1.00 51.16 194 GLY A C 1
ATOM 1589 O O . GLY A 1 194 ? -31.315 1.138 29.459 1.00 51.16 194 GLY A O 1
ATOM 1590 N N . THR A 1 195 ? -32.155 0.493 27.479 1.00 52.31 195 THR A N 1
ATOM 1591 C CA . THR A 1 195 ? -33.458 0.086 28.015 1.00 52.31 195 THR A CA 1
ATOM 1592 C C . THR A 1 195 ? -33.415 -1.203 28.838 1.00 52.31 195 THR A C 1
ATOM 1594 O O . THR A 1 195 ? -34.242 -1.360 29.729 1.00 52.31 195 THR A O 1
ATOM 1597 N N . ALA A 1 196 ? -32.489 -2.139 28.603 1.00 52.47 196 ALA A N 1
ATOM 1598 C CA . ALA A 1 196 ? -32.515 -3.445 29.276 1.00 52.47 196 ALA A CA 1
ATOM 1599 C C . ALA A 1 196 ? -32.170 -3.333 30.772 1.00 52.47 196 ALA A C 1
ATOM 1601 O O . ALA A 1 196 ? -32.880 -3.873 31.624 1.00 52.47 196 ALA A O 1
ATOM 1602 N N . ILE A 1 197 ? -31.118 -2.575 31.095 1.00 56.16 197 ILE A N 1
ATOM 1603 C CA . ILE A 1 197 ? -30.666 -2.349 32.476 1.00 56.16 197 ILE A CA 1
ATOM 1604 C C . ILE A 1 197 ? -31.648 -1.425 33.211 1.00 56.16 197 ILE A C 1
ATOM 1606 O O . ILE A 1 197 ? -32.029 -1.703 34.350 1.00 56.16 197 ILE A O 1
ATOM 1610 N N . GLU A 1 198 ? -32.132 -0.373 32.542 1.00 51.75 198 GLU A N 1
ATOM 1611 C CA . GLU A 1 198 ? -33.141 0.535 33.095 1.00 51.75 198 GLU A CA 1
ATOM 1612 C C . GLU A 1 198 ? -34.467 -0.192 33.373 1.00 51.75 198 GLU A C 1
ATOM 1614 O O . GLU A 1 198 ? -35.044 -0.032 34.451 1.00 51.75 198 GLU A O 1
ATOM 1619 N N . ASN A 1 199 ? -34.924 -1.070 32.473 1.00 56.12 199 ASN A N 1
ATOM 1620 C CA . ASN A 1 199 ? -36.118 -1.889 32.689 1.00 56.12 199 ASN A CA 1
ATOM 1621 C C . ASN A 1 199 ? -35.927 -2.923 33.807 1.00 56.12 199 ASN A C 1
ATOM 1623 O O . ASN A 1 199 ? -36.859 -3.129 34.584 1.00 56.12 199 ASN A O 1
ATOM 1627 N N . ALA A 1 200 ? -34.754 -3.550 33.942 1.00 57.31 200 ALA A N 1
ATOM 1628 C CA . ALA A 1 200 ? -34.476 -4.473 35.046 1.00 57.31 200 ALA A CA 1
ATOM 1629 C C . ALA A 1 200 ? -34.540 -3.756 36.409 1.00 57.31 200 ALA A C 1
ATOM 1631 O O . ALA A 1 200 ? -35.270 -4.188 37.307 1.00 57.31 200 ALA A O 1
ATOM 1632 N N . ALA A 1 201 ? -33.865 -2.607 36.535 1.00 56.78 201 ALA A N 1
ATOM 1633 C CA . ALA A 1 201 ? -33.904 -1.775 37.737 1.00 56.78 201 ALA A CA 1
ATOM 1634 C C . ALA A 1 201 ? -35.322 -1.248 38.035 1.00 56.78 201 ALA A C 1
ATOM 1636 O O . ALA A 1 201 ? -35.792 -1.312 39.173 1.00 56.78 201 ALA A O 1
ATOM 1637 N N . THR A 1 202 ? -36.043 -0.789 37.008 1.00 61.38 202 THR A N 1
ATOM 1638 C CA . THR A 1 202 ? -37.401 -0.238 37.139 1.00 61.38 202 THR A CA 1
ATOM 1639 C C . THR A 1 202 ? -38.432 -1.313 37.488 1.00 61.38 202 THR A C 1
ATOM 1641 O O . THR A 1 202 ? -39.353 -1.052 38.265 1.00 61.38 202 THR A O 1
ATOM 1644 N N . ASN A 1 203 ? -38.298 -2.533 36.960 1.00 61.25 203 ASN A N 1
ATOM 1645 C CA . ASN A 1 203 ? -39.224 -3.628 37.249 1.00 61.25 203 ASN A CA 1
ATOM 1646 C C . ASN A 1 203 ? -38.999 -4.231 38.643 1.00 61.25 203 ASN A C 1
ATOM 1648 O O . ASN A 1 203 ? -39.991 -4.470 39.335 1.00 61.25 203 ASN A O 1
ATOM 1652 N N . LEU A 1 204 ? -37.752 -4.367 39.123 1.00 60.50 204 LEU A N 1
ATOM 1653 C CA . LEU A 1 204 ? -37.531 -4.666 40.546 1.00 60.50 204 LEU A CA 1
ATOM 1654 C C . LEU A 1 204 ? -38.030 -3.518 41.439 1.00 60.50 204 LEU A C 1
ATOM 1656 O O . LEU A 1 204 ? -38.721 -3.778 42.418 1.00 60.50 204 LEU A O 1
ATOM 1660 N N . GLY A 1 205 ? -37.780 -2.251 41.084 1.00 60.34 205 GLY A N 1
ATOM 1661 C CA . GLY A 1 205 ? -38.284 -1.099 41.845 1.00 60.34 205 GLY A CA 1
ATOM 1662 C C . GLY A 1 205 ? -39.816 -1.065 41.962 1.00 60.34 205 GLY A C 1
ATOM 1663 O O . GLY A 1 205 ? -40.356 -0.722 43.016 1.00 60.34 205 GLY A O 1
ATOM 1664 N N . LYS A 1 206 ? -40.537 -1.488 40.914 1.00 63.50 206 LYS A N 1
ATOM 1665 C CA . LYS A 1 206 ? -41.996 -1.698 40.949 1.00 63.50 206 LYS A CA 1
ATOM 1666 C C . LYS A 1 206 ? -42.385 -2.865 41.861 1.00 63.50 206 LYS A C 1
ATOM 1668 O O . LYS A 1 206 ? -43.281 -2.691 42.684 1.00 63.50 206 LYS A O 1
ATOM 1673 N N . ALA A 1 207 ? -41.710 -4.012 41.763 1.00 60.75 207 ALA A N 1
ATOM 1674 C CA . ALA A 1 207 ? -41.967 -5.170 42.623 1.00 60.75 207 ALA A CA 1
ATOM 1675 C C . ALA A 1 207 ? -41.747 -4.845 44.114 1.00 60.75 207 ALA A C 1
ATOM 1677 O O . ALA A 1 207 ? -42.578 -5.193 44.950 1.00 60.75 207 ALA A O 1
ATOM 1678 N N . LEU A 1 208 ? -40.689 -4.094 44.429 1.00 57.56 208 LEU A N 1
ATOM 1679 C CA . LEU A 1 208 ? -40.353 -3.634 45.776 1.00 57.56 208 LEU A CA 1
ATOM 1680 C C . LEU A 1 208 ? -41.430 -2.681 46.324 1.00 57.56 208 LEU A C 1
ATOM 1682 O O . LEU A 1 208 ? -41.936 -2.889 47.425 1.00 57.56 208 LEU A O 1
ATOM 1686 N N . ARG A 1 209 ? -41.875 -1.692 45.529 1.00 60.59 209 ARG A N 1
ATOM 1687 C CA . ARG A 1 209 ? -43.005 -0.820 45.912 1.00 60.59 209 ARG A CA 1
ATOM 1688 C C . ARG A 1 209 ? -44.291 -1.620 46.131 1.00 60.59 209 ARG A C 1
ATOM 1690 O O . ARG A 1 209 ? -44.976 -1.370 47.115 1.00 60.59 209 ARG A O 1
ATOM 1697 N N . MET A 1 210 ? -44.596 -2.603 45.280 1.00 60.81 210 MET A N 1
ATOM 1698 C CA . MET A 1 210 ? -45.765 -3.472 45.463 1.00 60.81 210 MET A CA 1
ATOM 1699 C C . MET A 1 210 ? -45.669 -4.328 46.734 1.00 60.81 210 MET A C 1
ATOM 1701 O O . MET A 1 210 ? -46.682 -4.490 47.411 1.00 60.81 210 MET A O 1
ATOM 1705 N N . ALA A 1 211 ? -44.483 -4.834 47.089 1.00 57.47 211 ALA A N 1
ATOM 1706 C CA . ALA A 1 211 ? -44.264 -5.582 48.327 1.00 57.47 211 ALA A CA 1
ATOM 1707 C C . ALA A 1 211 ? -44.519 -4.713 49.572 1.00 57.47 211 ALA A C 1
ATOM 1709 O O . ALA A 1 211 ? -45.340 -5.093 50.409 1.00 57.47 211 ALA A O 1
ATOM 1710 N N . LEU A 1 212 ? -43.928 -3.510 49.644 1.00 55.31 212 LEU A N 1
ATOM 1711 C CA . LEU A 1 212 ? -44.185 -2.570 50.745 1.00 55.31 212 LEU A CA 1
ATOM 1712 C C . LEU A 1 212 ? -45.669 -2.169 50.819 1.00 55.31 212 LEU A C 1
ATOM 1714 O O . LEU A 1 212 ? -46.269 -2.221 51.891 1.00 55.31 212 LEU A O 1
ATOM 1718 N N . THR A 1 213 ? -46.302 -1.809 49.694 1.00 57.88 213 THR A N 1
ATOM 1719 C CA . THR A 1 213 ? -47.728 -1.426 49.684 1.00 57.88 213 THR A CA 1
ATOM 1720 C C . THR A 1 213 ? -48.634 -2.558 50.178 1.00 57.88 213 THR A C 1
ATOM 1722 O O . THR A 1 213 ? -49.658 -2.290 50.809 1.00 57.88 213 THR A O 1
ATOM 1725 N N . LYS A 1 214 ? -48.256 -3.824 49.955 1.00 53.50 214 LYS A N 1
ATOM 1726 C CA . LYS A 1 214 ? -49.026 -4.985 50.417 1.00 53.50 214 LYS A CA 1
ATOM 1727 C C . LYS A 1 214 ? -48.962 -5.185 51.934 1.00 53.50 214 LYS A C 1
ATOM 1729 O O . LYS A 1 214 ? -49.947 -5.656 52.488 1.00 53.50 214 LYS A O 1
ATOM 1734 N N . GLN A 1 215 ? -47.876 -4.785 52.603 1.00 46.62 215 GLN A N 1
ATOM 1735 C CA . GLN A 1 215 ? -47.794 -4.804 54.072 1.00 46.62 215 GLN A CA 1
ATOM 1736 C C . GLN A 1 215 ? -48.591 -3.654 54.707 1.00 46.62 215 GLN A C 1
ATOM 1738 O O . GLN A 1 215 ? -49.391 -3.891 55.608 1.00 46.62 215 GLN A O 1
ATOM 1743 N N . PHE A 1 216 ? -48.485 -2.429 54.179 1.00 41.03 216 PHE A N 1
ATOM 1744 C CA . PHE A 1 216 ? -49.244 -1.278 54.701 1.00 41.03 216 PHE A CA 1
ATOM 1745 C C . PHE A 1 216 ? -50.761 -1.331 54.428 1.00 41.03 216 PHE A C 1
ATOM 1747 O O . PHE A 1 216 ? -51.509 -0.541 54.997 1.00 41.03 216 PHE A O 1
ATOM 1754 N N . SER A 1 217 ? -51.234 -2.259 53.589 1.00 38.25 217 SER A N 1
ATOM 1755 C CA . SER A 1 217 ? -52.667 -2.433 53.293 1.00 38.25 217 SER A CA 1
ATOM 1756 C C . SER A 1 217 ? -53.396 -3.396 54.245 1.00 38.25 217 SER A C 1
ATOM 1758 O O . SER A 1 217 ? -54.603 -3.575 54.103 1.00 38.25 217 SER A O 1
ATOM 1760 N N . ILE A 1 218 ? -52.709 -4.011 55.219 1.00 39.69 218 ILE A N 1
ATOM 1761 C CA . ILE A 1 218 ? -53.315 -4.933 56.202 1.00 39.69 218 ILE A CA 1
ATOM 1762 C C . ILE A 1 218 ? -53.483 -4.246 57.567 1.00 39.69 218 ILE A C 1
ATOM 1764 O O . ILE A 1 218 ? -53.057 -4.774 58.587 1.00 39.69 218 ILE A O 1
ATOM 1768 N N . ASN A 1 219 ? -54.089 -3.051 57.592 1.00 35.69 219 ASN A N 1
ATOM 1769 C CA . ASN A 1 219 ? -54.790 -2.551 58.786 1.00 35.69 219 ASN A CA 1
ATOM 1770 C C . ASN A 1 219 ? -55.668 -1.315 58.504 1.00 35.69 219 ASN A C 1
ATOM 1772 O O . ASN A 1 219 ? -55.471 -0.249 59.084 1.00 35.69 219 ASN A O 1
ATOM 1776 N N . ASN A 1 220 ? -56.677 -1.447 57.633 1.00 35.41 220 ASN A N 1
ATOM 1777 C CA . ASN A 1 220 ? -57.885 -0.630 57.795 1.00 35.41 220 ASN A CA 1
ATOM 1778 C C . ASN A 1 220 ? -59.132 -1.286 57.173 1.00 35.41 220 ASN A C 1
ATOM 1780 O O . ASN A 1 220 ? -59.374 -1.174 55.972 1.00 35.41 220 ASN A O 1
ATOM 1784 N N . SER A 1 221 ? -59.932 -1.978 57.990 1.00 29.73 221 SER A N 1
ATOM 1785 C CA . SER A 1 221 ? -61.245 -2.492 57.572 1.00 29.73 221 SER A CA 1
ATOM 1786 C C . SER A 1 221 ? -62.245 -2.577 58.734 1.00 29.73 221 SER A C 1
ATOM 1788 O O . SER A 1 221 ? -62.623 -3.657 59.186 1.00 29.73 221 SER A O 1
ATOM 1790 N N . SER A 1 222 ? -62.722 -1.415 59.175 1.00 30.33 222 SER A N 1
ATOM 1791 C CA . SER A 1 222 ? -63.996 -1.246 59.885 1.00 30.33 222 SER A CA 1
ATOM 1792 C C . SER A 1 222 ? -64.684 -0.010 59.301 1.00 30.33 222 SER A C 1
ATOM 1794 O O . SER A 1 222 ? -64.152 1.094 59.357 1.00 30.33 222 SER A O 1
ATOM 1796 N N . GLY A 1 223 ? -65.816 -0.205 58.623 1.00 28.67 223 GLY A N 1
ATOM 1797 C CA . GLY A 1 223 ? -66.408 0.814 57.747 1.00 28.67 223 GLY A CA 1
ATOM 1798 C C . GLY A 1 223 ? -67.862 1.138 58.063 1.00 28.67 223 GLY A C 1
ATOM 1799 O O . GLY A 1 223 ? -68.461 0.531 58.949 1.00 28.67 223 GLY A O 1
ATOM 1800 N N . THR A 1 224 ? -68.447 2.034 57.266 1.00 27.59 224 THR A N 1
ATOM 1801 C CA . THR A 1 224 ? -69.893 2.296 57.232 1.00 27.59 224 THR A CA 1
ATOM 1802 C C . THR A 1 224 ? -70.366 2.763 55.846 1.00 27.59 224 THR A C 1
ATOM 1804 O O . THR A 1 224 ? -69.668 3.452 55.111 1.00 27.59 224 THR A O 1
ATOM 1807 N N . GLN A 1 225 ? -71.582 2.322 55.524 1.00 27.36 225 GLN A N 1
ATOM 1808 C CA . GLN A 1 225 ? -72.483 2.636 54.396 1.00 27.36 225 GLN A CA 1
ATOM 1809 C C . GLN A 1 225 ? -72.818 4.153 54.295 1.00 27.36 225 GLN A C 1
ATOM 1811 O O . GLN A 1 225 ? -72.625 4.851 55.284 1.00 27.36 225 GLN A O 1
ATOM 1816 N N . SER A 1 226 ? -73.368 4.779 53.233 1.00 27.14 226 SER A N 1
ATOM 1817 C CA . SER A 1 226 ? -73.992 4.402 51.931 1.00 27.14 226 SER A CA 1
ATOM 1818 C C . SER A 1 226 ? -74.082 5.698 51.038 1.00 27.14 226 SER A C 1
ATOM 1820 O O . SER A 1 226 ? -73.323 6.624 51.307 1.00 27.14 226 SER A O 1
ATOM 1822 N N . PRO A 1 227 ? -74.998 5.891 50.055 1.00 41.91 227 PRO A N 1
ATOM 1823 C CA . PRO A 1 227 ? -75.030 5.314 48.699 1.00 41.91 227 PRO A CA 1
ATOM 1824 C C . PRO A 1 227 ? -75.136 6.372 47.554 1.00 41.91 227 PRO A C 1
ATOM 1826 O O . PRO A 1 227 ? -75.538 7.509 47.786 1.00 41.91 227 PRO A O 1
ATOM 1829 N N . GLY A 1 228 ? -74.940 5.978 46.283 1.00 25.31 228 GLY A N 1
ATOM 1830 C CA . GLY A 1 228 ? -75.439 6.771 45.139 1.00 25.31 228 GLY A CA 1
ATOM 1831 C C . GLY A 1 228 ? -74.842 6.458 43.757 1.00 25.31 228 GLY A C 1
ATOM 1832 O O . GLY A 1 228 ? -73.649 6.635 43.580 1.00 25.31 228 GLY A O 1
ATOM 1833 N N . GLN A 1 229 ? -75.704 6.023 42.817 1.00 27.83 229 GLN A N 1
ATOM 1834 C CA . GLN A 1 229 ? -75.714 6.244 41.343 1.00 27.83 229 GLN A CA 1
ATOM 1835 C C . GLN A 1 229 ? -74.357 6.389 40.594 1.00 27.83 229 GLN A C 1
ATOM 1837 O O . GLN A 1 229 ? -73.559 7.250 40.919 1.00 27.83 229 GLN A O 1
ATOM 1842 N N . ALA A 1 230 ? -74.042 5.721 39.479 1.00 27.05 230 ALA A N 1
ATOM 1843 C CA . ALA A 1 230 ? -74.699 4.725 38.616 1.00 27.05 230 ALA A CA 1
ATOM 1844 C C . ALA A 1 230 ? -73.563 4.032 37.779 1.00 27.05 230 ALA A C 1
ATOM 1846 O O . ALA A 1 230 ? -72.399 4.186 38.133 1.00 27.05 230 ALA A O 1
ATOM 1847 N N . GLN A 1 231 ? -73.728 3.252 36.700 1.00 27.86 231 GLN A N 1
ATOM 1848 C CA . GLN A 1 231 ? -74.878 2.846 35.878 1.00 27.86 231 GLN A CA 1
ATOM 1849 C C . GLN A 1 231 ? -74.616 1.444 35.261 1.00 27.86 231 GLN A C 1
ATOM 1851 O O . GLN A 1 231 ? -73.546 0.864 35.420 1.00 27.86 231 GLN A O 1
ATOM 1856 N N . SER A 1 232 ? -75.603 0.881 34.564 1.00 29.30 232 SER A N 1
ATOM 1857 C CA . SER A 1 232 ? -75.587 -0.438 33.911 1.00 29.30 232 SER A CA 1
ATOM 1858 C C . SER A 1 232 ? -74.824 -0.515 32.577 1.00 29.30 232 SER A C 1
ATOM 1860 O O . SER A 1 232 ? -75.056 0.333 31.718 1.00 29.30 232 SER A O 1
ATOM 1862 N N . GLN A 1 233 ? -74.160 -1.648 32.303 1.00 34.03 233 GLN A N 1
ATOM 1863 C CA . GLN A 1 233 ? -74.586 -2.564 31.221 1.00 34.03 233 GLN A CA 1
ATOM 1864 C C . GLN A 1 233 ? -73.999 -3.990 31.390 1.00 34.03 233 GLN A C 1
ATOM 1866 O O . GLN A 1 233 ? -72.975 -4.141 32.057 1.00 34.03 233 GLN A O 1
ATOM 1871 N N . PRO A 1 234 ? -74.661 -5.049 30.868 1.00 35.81 234 PRO A N 1
ATOM 1872 C CA . PRO A 1 234 ? -74.368 -6.433 31.237 1.00 35.81 234 PRO A CA 1
ATOM 1873 C C . PRO A 1 234 ? -73.515 -7.209 30.220 1.00 35.81 234 PRO A C 1
ATOM 1875 O O . PRO A 1 234 ? -73.484 -6.932 29.025 1.00 35.81 234 PRO A O 1
ATOM 1878 N N . GLN A 1 235 ? -72.895 -8.272 30.722 1.00 34.31 235 GLN A N 1
ATOM 1879 C CA . GLN A 1 235 ? -72.099 -9.256 29.994 1.00 34.31 235 GLN A CA 1
ATOM 1880 C C . GLN A 1 235 ? -72.948 -10.491 29.641 1.00 34.31 235 GLN A C 1
ATOM 1882 O O . GLN A 1 235 ? -73.569 -11.042 30.551 1.00 34.31 235 GLN A 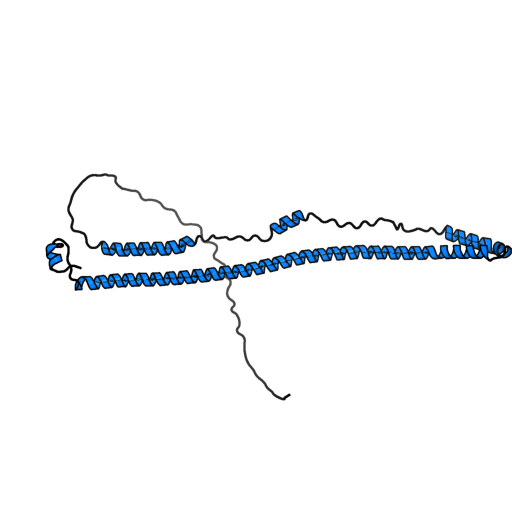O 1
ATOM 1887 N N . ARG A 1 236 ? -72.889 -11.010 28.397 1.00 31.50 236 ARG A N 1
ATOM 1888 C CA . ARG A 1 236 ? -72.855 -12.473 28.137 1.00 31.50 236 ARG A CA 1
ATOM 1889 C C . ARG A 1 236 ? -72.646 -12.900 26.672 1.00 31.50 236 ARG A C 1
ATOM 1891 O O . ARG A 1 236 ? -73.352 -12.425 25.798 1.00 31.50 236 ARG A O 1
ATOM 1898 N N . GLN A 1 237 ? -71.827 -13.958 26.526 1.00 33.09 237 GLN A N 1
ATOM 1899 C CA . GLN A 1 237 ? -71.800 -14.972 25.443 1.00 33.09 237 GLN A CA 1
ATOM 1900 C C . GLN A 1 237 ? -71.373 -14.463 24.040 1.00 33.09 237 GLN A C 1
ATOM 1902 O O . GLN A 1 237 ? -71.563 -13.303 23.719 1.00 33.09 237 GLN A O 1
ATOM 1907 N N . THR A 1 238 ? -70.721 -15.248 23.171 1.00 28.80 238 THR A N 1
ATOM 1908 C CA . THR A 1 238 ? -70.594 -16.722 23.044 1.00 28.80 238 THR A CA 1
ATOM 1909 C C . THR A 1 238 ? -69.146 -17.225 22.861 1.00 28.80 238 THR A C 1
ATOM 1911 O O . THR A 1 238 ? -68.220 -16.445 22.670 1.00 28.80 238 THR A O 1
ATOM 1914 N N . ALA A 1 239 ? -68.960 -18.551 22.907 1.00 30.52 239 ALA A N 1
ATOM 1915 C CA . ALA A 1 239 ? -67.720 -19.256 22.550 1.00 30.52 239 ALA A CA 1
ATOM 1916 C C . ALA A 1 239 ? -67.700 -19.707 21.063 1.00 30.52 239 ALA A C 1
ATOM 1918 O O . ALA A 1 239 ? -68.678 -19.473 20.356 1.00 30.52 239 ALA A O 1
ATOM 1919 N N . ALA A 1 240 ? -66.635 -20.434 20.667 1.00 28.89 240 ALA A N 1
ATOM 1920 C CA . ALA A 1 240 ? -66.244 -20.891 19.311 1.00 28.89 240 ALA A CA 1
ATOM 1921 C C . ALA A 1 240 ? -65.492 -19.820 18.473 1.00 28.89 240 ALA A C 1
ATOM 1923 O O . ALA A 1 240 ? -65.853 -18.654 18.529 1.00 28.89 240 ALA A O 1
ATOM 1924 N N . GLN A 1 241 ? -64.431 -20.121 17.702 1.00 33.62 241 GLN A N 1
ATOM 1925 C CA . GLN A 1 241 ? -63.828 -21.412 17.308 1.00 33.62 241 GLN A CA 1
ATOM 1926 C C . GLN A 1 241 ? -62.305 -21.275 16.999 1.00 33.62 241 GLN A C 1
ATOM 1928 O O . GLN A 1 241 ? -61.779 -20.171 16.971 1.00 33.62 241 GLN A O 1
ATOM 1933 N N . GLN A 1 242 ? -61.642 -22.426 16.807 1.00 40.62 242 GLN A N 1
ATOM 1934 C CA . GLN A 1 242 ? -60.227 -22.750 16.479 1.00 40.62 242 GLN A CA 1
ATOM 1935 C C . GLN A 1 242 ? -59.367 -21.770 15.630 1.00 40.62 242 GLN A C 1
ATOM 1937 O O . GLN A 1 242 ? -59.881 -20.913 14.918 1.00 40.62 242 GLN A O 1
ATOM 1942 N N . PRO A 1 243 ? -58.032 -21.997 15.597 1.00 42.31 243 PRO A N 1
ATOM 1943 C CA . PRO A 1 243 ? -57.471 -22.623 14.384 1.00 42.31 243 PRO A CA 1
ATOM 1944 C C . PRO A 1 243 ? -56.510 -23.810 14.624 1.00 42.31 243 PRO A C 1
ATOM 1946 O O . PRO A 1 243 ? -55.973 -24.014 15.712 1.00 42.31 243 PRO A O 1
ATOM 1949 N N . GLN A 1 244 ? -56.325 -24.614 13.571 1.00 39.12 244 GLN A N 1
ATOM 1950 C CA . GLN A 1 244 ? -55.558 -25.866 13.553 1.00 39.12 244 GLN A CA 1
ATOM 1951 C C . GLN A 1 244 ? -54.035 -25.685 13.455 1.00 39.12 244 GLN A C 1
ATOM 1953 O O . GLN A 1 244 ? -53.523 -24.754 12.838 1.00 39.12 244 GLN A O 1
ATOM 1958 N N . GLN A 1 245 ? -53.321 -26.689 13.966 1.00 39.62 245 GLN A N 1
ATOM 1959 C CA . GLN A 1 245 ? -51.951 -27.016 13.571 1.00 39.62 245 GLN A CA 1
ATOM 1960 C C . GLN A 1 245 ? -51.932 -27.634 12.163 1.00 39.62 245 GLN A C 1
ATOM 1962 O O . GLN A 1 245 ? -52.703 -28.558 11.920 1.00 39.62 245 GLN A O 1
ATOM 1967 N N . GLN A 1 246 ? -50.993 -27.217 11.305 1.00 42.28 246 GLN A N 1
ATOM 1968 C CA . GLN A 1 246 ? -50.152 -28.087 10.454 1.00 42.28 246 GLN A CA 1
ATOM 1969 C C . GLN A 1 246 ? -49.248 -27.228 9.548 1.00 42.28 246 GLN A C 1
ATOM 1971 O O . GLN A 1 246 ? -49.771 -26.435 8.779 1.00 42.28 246 GLN A O 1
ATOM 1976 N N . HIS A 1 247 ? -47.922 -27.433 9.651 1.00 41.47 247 HIS A N 1
ATOM 1977 C CA . HIS A 1 247 ? -46.815 -27.096 8.714 1.00 41.47 247 HIS A CA 1
ATOM 1978 C C . HIS A 1 247 ? -45.554 -26.502 9.381 1.00 41.47 247 HIS A C 1
ATOM 1980 O O . HIS A 1 247 ? -45.131 -25.399 9.049 1.00 41.47 247 HIS A O 1
ATOM 1986 N N . HIS A 1 248 ? -44.871 -27.272 10.245 1.00 38.56 248 HIS A N 1
ATOM 1987 C CA . HIS A 1 248 ? -43.399 -27.178 10.322 1.00 38.56 248 HIS A CA 1
ATOM 1988 C C . HIS A 1 248 ? -42.708 -28.430 10.902 1.00 38.56 248 HIS A C 1
ATOM 1990 O O . HIS A 1 248 ? -42.058 -28.381 11.942 1.00 38.56 248 HIS A O 1
ATOM 1996 N N . GLN A 1 249 ? -42.825 -29.576 10.223 1.00 45.44 249 GLN A N 1
ATOM 1997 C CA . GLN A 1 249 ? -41.995 -30.749 10.527 1.00 45.44 249 GLN A CA 1
ATOM 1998 C C . GLN A 1 249 ? -41.395 -31.343 9.248 1.00 45.44 249 GLN A C 1
ATOM 2000 O O . GLN A 1 249 ? -41.869 -32.364 8.767 1.00 45.44 249 GLN A O 1
ATOM 2005 N N . GLN A 1 250 ? -40.352 -30.697 8.711 1.00 40.06 250 GLN A N 1
ATOM 2006 C CA . GLN A 1 250 ? -39.316 -31.343 7.886 1.00 40.06 250 GLN A CA 1
ATOM 2007 C C . GLN A 1 250 ? -38.161 -30.372 7.565 1.00 40.06 250 GLN A C 1
ATOM 2009 O O . GLN A 1 250 ? -38.167 -29.756 6.508 1.00 40.06 250 GLN A O 1
ATOM 2014 N N . LEU A 1 251 ? -37.162 -30.258 8.461 1.00 37.12 251 LEU A N 1
ATOM 2015 C CA . LEU A 1 251 ? -35.733 -30.196 8.077 1.00 37.12 251 LEU A CA 1
ATOM 2016 C C . LEU A 1 251 ? -34.750 -30.345 9.269 1.00 37.12 251 LEU A C 1
ATOM 2018 O O . LEU A 1 251 ? -33.857 -29.529 9.464 1.00 37.12 251 LEU A O 1
ATOM 2022 N N . LEU A 1 252 ? -34.873 -31.407 10.074 1.00 38.22 252 LEU A N 1
ATOM 2023 C CA . LEU A 1 252 ? -33.864 -31.757 11.094 1.00 38.22 252 LEU A CA 1
ATOM 2024 C C . LEU A 1 252 ? -33.449 -33.228 10.974 1.00 38.22 252 LEU A C 1
ATOM 2026 O O . LEU A 1 252 ? -33.777 -34.075 11.804 1.00 38.22 252 LEU A O 1
ATOM 2030 N N . GLN A 1 253 ? -32.727 -33.540 9.895 1.00 40.84 253 GLN A N 1
ATOM 2031 C CA . GLN A 1 253 ? -32.119 -34.856 9.720 1.00 40.84 253 GLN A CA 1
ATOM 2032 C C . GLN A 1 253 ? -30.869 -34.813 8.829 1.00 40.84 253 GLN A C 1
ATOM 2034 O O . GLN A 1 253 ? -30.943 -35.122 7.642 1.00 40.84 253 GLN A O 1
ATOM 2039 N N . GLN A 1 254 ? -29.719 -34.466 9.419 1.00 37.09 254 GLN A N 1
ATOM 2040 C CA . GLN A 1 254 ? -28.413 -35.057 9.084 1.00 37.09 254 GLN A CA 1
ATOM 2041 C C . GLN A 1 254 ? -27.330 -34.603 10.076 1.00 37.09 254 GLN A C 1
ATOM 2043 O O . GLN A 1 254 ? -26.844 -33.478 10.026 1.00 37.09 254 GLN A O 1
ATOM 2048 N N . ILE A 1 255 ? -26.947 -35.521 10.964 1.00 42.12 255 ILE A N 1
ATOM 2049 C CA . ILE A 1 255 ? -25.714 -35.483 11.759 1.00 42.12 255 ILE A CA 1
ATOM 2050 C C . ILE A 1 255 ? -24.812 -36.593 11.208 1.00 42.12 255 ILE A C 1
ATOM 2052 O O . ILE A 1 255 ? -25.278 -37.727 11.090 1.00 42.12 255 ILE A O 1
ATOM 2056 N N . PRO A 1 256 ? -23.538 -36.305 10.903 1.00 38.06 256 PRO A N 1
ATOM 2057 C CA . PRO A 1 256 ? -22.474 -37.309 11.008 1.00 38.06 256 PRO A CA 1
ATOM 2058 C C . PRO A 1 256 ? -21.612 -37.106 12.265 1.00 38.06 256 PRO A C 1
ATOM 2060 O O . PRO A 1 256 ? -21.495 -36.001 12.788 1.00 38.06 256 PRO A O 1
ATOM 2063 N N . GLN A 1 257 ? -21.033 -38.199 12.765 1.00 35.44 257 GLN A N 1
ATOM 2064 C CA . GLN A 1 257 ? -20.440 -38.295 14.104 1.00 35.44 257 GLN A CA 1
ATOM 2065 C C . GLN A 1 257 ? -18.954 -37.894 14.201 1.00 35.44 257 GLN A C 1
ATOM 2067 O O . GLN A 1 257 ? -18.170 -38.130 13.286 1.00 35.44 257 GLN A O 1
ATOM 2072 N N . GLU A 1 258 ? -18.600 -37.370 15.381 1.00 33.19 258 GLU A N 1
ATOM 2073 C CA . GLU A 1 258 ? -17.402 -37.655 16.200 1.00 33.19 258 GLU A CA 1
ATOM 2074 C C . GLU A 1 258 ? -16.149 -38.277 15.546 1.00 33.19 258 GLU A C 1
ATOM 2076 O O . GLU A 1 258 ? -16.146 -39.428 15.107 1.00 33.19 258 GLU A O 1
ATOM 2081 N N . LYS A 1 259 ? -15.012 -37.582 15.709 1.00 35.66 259 LYS A N 1
ATOM 2082 C CA . LYS A 1 259 ? -13.677 -38.193 15.852 1.00 35.66 259 LYS A CA 1
ATOM 2083 C C . LYS A 1 259 ? -12.819 -37.355 16.806 1.00 35.66 259 LYS A C 1
ATOM 2085 O O . LYS A 1 259 ? -12.379 -36.265 16.449 1.00 35.66 259 LYS A O 1
ATOM 2090 N N . GLY A 1 260 ? -12.578 -37.879 18.009 1.00 40.47 260 GLY A N 1
ATOM 2091 C CA . GLY A 1 260 ? -11.724 -37.245 19.020 1.00 40.47 260 GLY A CA 1
ATOM 2092 C C . GLY A 1 260 ? -10.216 -37.307 18.699 1.00 40.47 260 GLY A C 1
ATOM 2093 O O . GLY A 1 260 ? -9.792 -38.107 17.860 1.00 40.47 260 GLY A O 1
ATOM 2094 N N . PRO A 1 261 ? -9.389 -36.472 19.360 1.00 50.47 261 PRO A N 1
ATOM 2095 C CA . PRO A 1 261 ? -7.951 -36.375 19.108 1.00 50.47 261 PRO A CA 1
ATOM 2096 C C . PRO A 1 261 ? -7.129 -37.445 19.861 1.00 50.47 261 PRO A C 1
ATOM 2098 O O . PRO A 1 261 ? -7.477 -37.798 20.990 1.00 50.47 261 PRO A O 1
ATOM 2101 N N . PRO A 1 262 ? -6.001 -37.927 19.304 1.00 45.19 262 PRO A N 1
ATOM 2102 C CA . PRO A 1 262 ? -5.070 -38.797 20.019 1.00 45.19 262 PRO A CA 1
ATOM 2103 C C . PRO A 1 262 ? -4.072 -38.004 20.887 1.00 45.19 262 PRO A C 1
ATOM 2105 O O . PRO A 1 262 ? -3.528 -36.980 20.477 1.00 45.19 262 PRO A O 1
ATOM 2108 N N . VAL A 1 263 ? -3.808 -38.529 22.085 1.00 56.22 263 VAL A N 1
ATOM 2109 C CA . VAL A 1 263 ? -2.833 -38.033 23.077 1.00 56.22 263 VAL A CA 1
ATOM 2110 C C . VAL A 1 263 ? -1.412 -38.531 22.725 1.00 56.22 263 VAL A C 1
ATOM 2112 O O . VAL A 1 263 ? -1.287 -39.647 22.217 1.00 56.22 263 VAL A O 1
ATOM 2115 N N . PRO A 1 264 ? -0.332 -37.757 22.969 1.00 50.91 264 PRO A N 1
ATOM 2116 C CA . PRO A 1 264 ? 1.036 -38.168 22.629 1.00 50.91 264 PRO A CA 1
ATOM 2117 C C . PRO A 1 264 ? 1.641 -39.190 23.618 1.00 50.91 264 PRO A C 1
ATOM 2119 O O . PRO A 1 264 ? 1.344 -39.133 24.812 1.00 50.91 264 PRO A O 1
ATOM 2122 N N . PRO A 1 265 ? 2.548 -40.080 23.165 1.00 48.38 265 PRO A N 1
ATOM 2123 C CA . PRO A 1 265 ? 3.350 -40.944 24.034 1.00 48.38 265 PRO A CA 1
ATOM 2124 C C . PRO A 1 265 ? 4.652 -40.264 24.498 1.00 48.38 265 PRO A C 1
ATOM 2126 O O . PRO A 1 265 ? 5.166 -39.359 23.839 1.00 48.38 265 PRO A O 1
ATOM 2129 N N . ALA A 1 266 ? 5.227 -40.745 25.605 1.00 35.09 266 ALA A N 1
ATOM 2130 C CA . ALA A 1 266 ? 6.470 -40.224 26.176 1.00 35.09 266 ALA A CA 1
ATOM 2131 C C . ALA A 1 266 ? 7.443 -41.338 26.632 1.00 35.09 266 ALA A C 1
ATOM 2133 O O . ALA A 1 266 ? 7.009 -42.395 27.079 1.00 35.09 266 ALA A O 1
ATOM 2134 N N . VAL A 1 267 ? 8.745 -41.004 26.609 1.00 35.75 267 VAL A N 1
ATOM 2135 C CA . VAL A 1 267 ? 9.899 -41.635 27.306 1.00 35.75 267 VAL A CA 1
ATOM 2136 C C . VAL A 1 267 ? 10.453 -42.989 26.804 1.00 35.75 267 VAL A C 1
ATOM 2138 O O . VAL A 1 267 ? 9.824 -44.025 26.965 1.00 35.75 267 VAL A O 1
ATOM 2141 N N . GLN A 1 268 ? 11.722 -42.966 26.355 1.00 33.59 268 GLN A N 1
ATOM 2142 C CA . GLN A 1 268 ? 12.881 -43.768 26.841 1.00 33.59 268 GLN A CA 1
ATOM 2143 C C . GLN A 1 268 ? 14.173 -43.208 26.175 1.00 33.59 268 GLN A C 1
ATOM 2145 O O . GLN A 1 268 ? 14.227 -43.125 24.956 1.00 33.59 268 GLN A O 1
ATOM 2150 N N . THR A 1 269 ? 15.119 -42.533 26.851 1.00 33.50 269 THR A N 1
ATOM 2151 C CA . THR A 1 269 ? 16.274 -42.986 27.683 1.00 33.50 269 THR A CA 1
ATOM 2152 C C . THR A 1 269 ? 17.322 -43.926 27.057 1.00 33.50 269 THR A C 1
ATOM 2154 O O . THR A 1 269 ? 17.149 -45.142 27.078 1.00 33.50 269 THR A O 1
ATOM 2157 N N . GLN A 1 270 ? 18.479 -43.344 26.695 1.00 34.44 270 GLN A N 1
ATOM 2158 C CA . GLN A 1 270 ? 19.871 -43.807 26.930 1.00 34.44 270 GLN A CA 1
ATOM 2159 C C . GLN A 1 270 ? 20.813 -42.599 26.649 1.00 34.44 270 GLN A C 1
ATOM 2161 O O . GLN A 1 270 ? 20.567 -41.870 25.696 1.00 34.44 270 GLN A O 1
ATOM 2166 N N . GLN A 1 271 ? 21.623 -42.122 27.615 1.00 34.94 271 GLN A N 1
ATOM 2167 C CA . GLN A 1 271 ? 23.066 -42.422 27.832 1.00 34.94 271 GLN A CA 1
ATOM 2168 C C . GLN A 1 271 ? 23.984 -41.953 26.664 1.00 34.94 271 GLN A C 1
ATOM 2170 O O . GLN A 1 271 ? 23.658 -42.225 25.520 1.00 34.94 271 GLN A O 1
ATOM 2175 N N . SER A 1 272 ? 25.132 -41.261 26.833 1.00 36.34 272 SER A N 1
ATOM 2176 C CA . SER A 1 272 ? 25.933 -40.891 28.031 1.00 36.34 272 SER A CA 1
ATOM 2177 C C . SER A 1 272 ? 27.091 -39.885 27.719 1.00 36.34 272 SER A C 1
ATOM 2179 O O . SER A 1 272 ? 27.792 -40.132 26.749 1.00 36.34 272 SER A O 1
ATOM 2181 N N . VAL A 1 273 ? 27.282 -38.830 28.556 1.00 39.94 273 VAL A N 1
ATOM 2182 C CA . VAL A 1 273 ? 28.512 -38.087 29.055 1.00 39.94 273 VAL A CA 1
ATOM 2183 C C . VAL A 1 273 ? 29.898 -38.089 28.319 1.00 39.94 273 VAL A C 1
ATOM 2185 O O . VAL A 1 273 ? 30.157 -39.028 27.577 1.00 39.94 273 VAL A O 1
ATOM 2188 N N . PRO A 1 274 ? 30.909 -37.216 28.654 1.00 55.59 274 PRO A N 1
ATOM 2189 C CA . PRO A 1 274 ? 30.983 -35.860 29.289 1.00 55.59 274 PRO A CA 1
ATOM 2190 C C . PRO A 1 274 ? 32.041 -34.893 28.613 1.00 55.59 274 PRO A C 1
ATOM 2192 O O . PRO A 1 274 ? 32.417 -35.137 27.474 1.00 55.59 274 PRO A O 1
ATOM 2195 N N . VAL A 1 275 ? 32.584 -33.881 29.352 1.00 39.00 275 VAL A N 1
ATOM 2196 C CA . VAL A 1 275 ? 33.871 -33.108 29.148 1.00 39.00 275 VAL A CA 1
ATOM 2197 C C . VAL A 1 275 ? 33.816 -31.902 28.166 1.00 39.00 275 VAL A C 1
ATOM 2199 O O . VAL A 1 275 ? 33.293 -32.058 27.074 1.00 39.00 275 VAL A O 1
ATOM 2202 N N . THR A 1 276 ? 34.348 -30.680 28.413 1.00 42.78 276 THR A N 1
ATOM 2203 C CA . THR A 1 276 ? 34.952 -29.985 29.592 1.00 42.78 276 THR A CA 1
ATOM 2204 C C . THR A 1 276 ? 35.041 -28.452 29.341 1.00 42.78 276 THR A C 1
ATOM 2206 O O . THR A 1 276 ? 34.945 -28.021 28.197 1.00 42.78 276 THR A O 1
ATOM 2209 N N . THR A 1 277 ? 35.222 -27.665 30.416 1.00 43.72 277 THR A N 1
ATOM 2210 C CA . THR A 1 277 ? 35.844 -26.311 30.555 1.00 43.72 277 THR A CA 1
ATOM 2211 C C . THR A 1 277 ? 36.671 -25.837 29.333 1.00 43.72 277 THR A C 1
ATOM 2213 O O . THR A 1 277 ? 37.432 -26.627 28.780 1.00 43.72 277 THR A O 1
ATOM 2216 N N . VAL A 1 278 ? 36.602 -24.584 28.859 1.00 47.66 278 VAL A N 1
ATOM 2217 C CA . VAL A 1 278 ? 36.946 -23.290 29.509 1.00 47.66 278 VAL A CA 1
ATOM 2218 C C . VAL A 1 278 ? 36.075 -22.162 28.957 1.00 47.66 278 VAL A C 1
ATOM 2220 O O . VAL A 1 278 ? 35.896 -22.135 27.721 1.00 47.66 278 VAL A O 1
#

InterPro domains:
  IPR047153 TRIM45/56/19-like [PTHR25462] (2-242)

Secondary structure (DSSP, 8-state):
---HHHHHHH-TTS----HHHHHHHHHHHHHHHHHHHHHHHHHHHHHHHHHHHHHHHHHHHHHHHHHHHHHHHHHHHHHHHHHHHHHHHHHHHHHHHHHHHHHHHHHHHHHHHHHHHHHHHHHHHHHHHS-HHHHHHHHHHHHHHHHHHHHS-------------------HHHHHHHHHHS----------THHHHHHHHHHHHHHHHHHHHHHHTSS----------------------------------------PPPPPP-------------

pLDDT: mean 72.65, std 22.42, range [25.31, 95.88]